Protein AF-0000000087670078 (afdb_homodimer)

Radius of gyration: 19.71 Å; Cα contacts (8 Å, |Δi|>4): 611; chains: 2; bounding box: 63×49×38 Å

Organism: NCBI:txid484088

Secondary structure (DSSP, 8-state):
--HHHHHHHHHHHHHHHHTT-HHHHHHTEEEEEEEEE--SSSTT-EEEEHHHHHHHHHHHHHHHEEEE-SSPPEEEEETTEEEEEEEEEEEETTTTEEEEEEEEEEEEEETTEEEEEEEE--HHHHHHHHPPP-----/--HHHHHHHHHHHHHHHHTT-HHHHHHTEEEEEEEEE--SSSTT-EEEEHHHHHHHHHHHHHHHEEEE-SSPPEEEEETTEEEEEEEEEEEETTTTEEEEEEEEEEEEEETTEEEEEEEE--HHHHHHHHPPP-----

InterPro domains:
  IPR032710 NTF2-like domain superfamily [SSF54427] (1-129)
  IPR037401 SnoaL-like domain [PF12680] (10-115)

pLDDT: mean 95.77, std 10.98, range [26.42, 99.0]

Structure (mmCIF, N/CA/C/O backbone):
data_AF-0000000087670078-model_v1
#
loop_
_entity.id
_entity.type
_entity.pdbx_description
1 polymer 'Ketosteroid isomerase'
#
loop_
_atom_site.group_PDB
_atom_site.id
_atom_site.type_symbol
_atom_site.label_atom_id
_atom_site.label_alt_id
_atom_site.label_comp_id
_atom_site.label_asym_id
_atom_site.label_entity_id
_atom_site.label_seq_id
_atom_site.pdbx_PDB_ins_code
_atom_site.Cartn_x
_atom_site.Cartn_y
_atom_site.Cartn_z
_atom_site.occupancy
_atom_site.B_iso_or_equiv
_atom_site.auth_seq_id
_atom_site.auth_comp_id
_atom_site.auth_asym_id
_atom_site.auth_atom_id
_atom_site.pdbx_PDB_model_num
ATOM 1 N N . MET A 1 1 ? -22.609 -10.805 -8.703 1 68.56 1 MET A N 1
ATOM 2 C CA . MET A 1 1 ? -22.156 -11.789 -7.715 1 68.56 1 MET A CA 1
ATOM 3 C C . MET A 1 1 ? -22.094 -11.164 -6.324 1 68.56 1 MET A C 1
ATOM 5 O O . MET A 1 1 ? -21.969 -9.945 -6.188 1 68.56 1 MET A O 1
ATOM 9 N N . SER A 1 2 ? -22.234 -12.047 -5.34 1 90.81 2 SER A N 1
ATOM 10 C CA . SER A 1 2 ? -22.312 -11.523 -3.982 1 90.81 2 SER A CA 1
ATOM 11 C C . SER A 1 2 ? -20.922 -11.188 -3.438 1 90.81 2 SER A C 1
ATOM 13 O O . SER A 1 2 ? -19.922 -11.766 -3.873 1 90.81 2 SER A O 1
ATOM 15 N N . ILE A 1 3 ? -20.875 -10.188 -2.697 1 95.88 3 ILE A N 1
ATOM 16 C CA . ILE A 1 3 ? -19.641 -9.773 -2.021 1 95.88 3 ILE A CA 1
ATOM 17 C C . ILE A 1 3 ? -19.031 -10.953 -1.276 1 95.88 3 ILE A C 1
ATOM 19 O O . ILE A 1 3 ? -17.812 -11.133 -1.277 1 95.88 3 ILE A O 1
ATOM 23 N N . GLU A 1 4 ? -19.828 -11.766 -0.69 1 96.5 4 GLU A N 1
ATOM 24 C CA . GLU A 1 4 ? -19.359 -12.938 0.05 1 96.5 4 GLU A CA 1
ATOM 25 C C . GLU A 1 4 ? -18.641 -13.922 -0.868 1 96.5 4 GLU A C 1
ATOM 27 O O . GLU A 1 4 ? -17.625 -14.492 -0.489 1 96.5 4 GLU A O 1
ATOM 32 N N . LYS A 1 5 ? -19.219 -14.172 -1.952 1 97.88 5 LYS A N 1
ATOM 33 C CA . LYS A 1 5 ? -18.594 -15.062 -2.92 1 97.88 5 LYS A CA 1
ATOM 34 C C . LYS A 1 5 ? -17.25 -14.5 -3.406 1 97.88 5 LYS A C 1
ATOM 36 O O . LYS A 1 5 ? -16.281 -15.234 -3.574 1 97.88 5 LYS A O 1
ATOM 41 N N . ASN A 1 6 ? -17.219 -13.172 -3.701 1 98.56 6 ASN A N 1
ATOM 42 C CA . ASN A 1 6 ? -15.969 -12.539 -4.109 1 98.56 6 ASN A CA 1
ATOM 43 C C . ASN A 1 6 ? -14.875 -12.727 -3.062 1 98.56 6 ASN A C 1
ATOM 45 O O . ASN A 1 6 ? -13.734 -13.039 -3.402 1 98.56 6 ASN A O 1
ATOM 49 N N . VAL A 1 7 ? -15.211 -12.531 -1.819 1 98.69 7 VAL A N 1
ATOM 50 C CA . VAL A 1 7 ? -14.258 -12.688 -0.728 1 98.69 7 VAL A CA 1
ATOM 51 C C . VAL A 1 7 ? -13.766 -14.133 -0.671 1 98.69 7 VAL A C 1
ATOM 53 O O . VAL A 1 7 ? -12.578 -14.383 -0.454 1 98.69 7 VAL A O 1
ATOM 56 N N . GLN A 1 8 ? -14.656 -15.07 -0.836 1 98.5 8 GLN A N 1
ATOM 57 C CA . GLN A 1 8 ? -14.273 -16.484 -0.812 1 98.5 8 GLN A CA 1
ATOM 58 C C . GLN A 1 8 ? -13.297 -16.812 -1.937 1 98.5 8 GLN A C 1
ATOM 60 O O . GLN A 1 8 ? -12.344 -17.562 -1.74 1 98.5 8 GLN A O 1
ATOM 65 N N . ILE A 1 9 ? -13.531 -16.312 -3.115 1 98.69 9 ILE A N 1
ATOM 66 C CA . ILE A 1 9 ? -12.633 -16.516 -4.242 1 98.69 9 ILE A CA 1
ATOM 67 C C . ILE A 1 9 ? -11.242 -15.992 -3.891 1 98.69 9 ILE A C 1
ATOM 69 O O . ILE A 1 9 ? -10.234 -16.656 -4.152 1 98.69 9 ILE A O 1
ATOM 73 N N . VAL A 1 10 ? 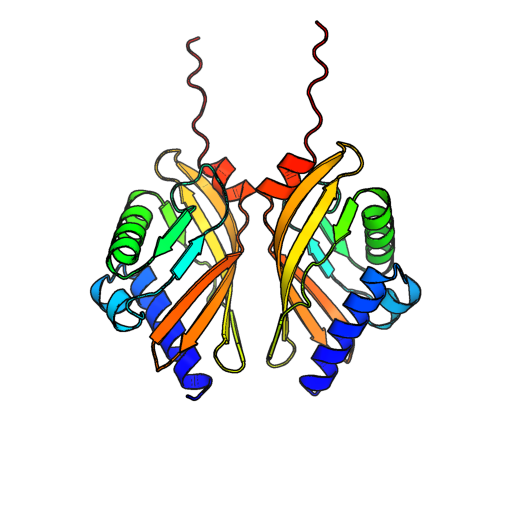-11.18 -14.82 -3.275 1 98.81 10 VAL A N 1
ATOM 74 C CA . VAL A 1 10 ? -9.906 -14.227 -2.871 1 98.81 10 VAL A CA 1
ATOM 75 C C . VAL A 1 10 ? -9.25 -15.094 -1.799 1 98.81 10 VAL A C 1
ATOM 77 O O . VAL A 1 10 ? -8.047 -15.359 -1.858 1 98.81 10 VAL A O 1
ATOM 80 N N . LYS A 1 11 ? -10.008 -15.516 -0.854 1 98.75 11 LYS A N 1
ATOM 81 C CA . LYS A 1 11 ? -9.469 -16.391 0.182 1 98.75 11 LYS A CA 1
ATOM 82 C C . LYS A 1 11 ? -8.914 -17.688 -0.422 1 98.75 11 LYS A C 1
ATOM 84 O O . LYS A 1 11 ? -7.852 -18.156 -0.013 1 98.75 11 LYS A O 1
ATOM 89 N N . ASP A 1 12 ? -9.641 -18.25 -1.348 1 98.62 12 ASP A N 1
ATOM 90 C CA . ASP A 1 12 ? -9.18 -19.469 -2.025 1 98.62 12 ASP A CA 1
ATOM 91 C C . ASP A 1 12 ? -7.863 -19.219 -2.764 1 98.62 12 ASP A C 1
ATOM 93 O O . ASP A 1 12 ? -6.961 -20.047 -2.742 1 98.62 12 ASP A O 1
ATOM 97 N N . PHE A 1 13 ? -7.781 -18.094 -3.408 1 98.81 13 PHE A N 1
ATOM 98 C CA . PHE A 1 13 ? -6.559 -17.719 -4.109 1 98.81 13 PHE A CA 1
ATOM 99 C C . PHE A 1 13 ? -5.383 -17.641 -3.145 1 98.81 13 PHE A C 1
ATOM 101 O O . PHE A 1 13 ? -4.328 -18.219 -3.395 1 98.81 13 PHE A O 1
ATOM 108 N N . LEU A 1 14 ? -5.559 -16.922 -2.072 1 98.44 14 LEU A N 1
ATOM 109 C CA . LEU A 1 14 ? -4.492 -16.75 -1.088 1 98.44 14 LEU A CA 1
ATOM 110 C C . LEU A 1 14 ? -4.102 -18.094 -0.47 1 98.44 14 LEU A C 1
ATOM 112 O O . LEU A 1 14 ? -2.922 -18.344 -0.213 1 98.44 14 LEU A O 1
ATOM 116 N N . ALA A 1 15 ? -5.09 -18.922 -0.177 1 97.69 15 ALA A N 1
ATOM 117 C CA . ALA A 1 15 ? -4.82 -20.25 0.354 1 97.69 15 ALA A CA 1
ATOM 118 C C . ALA A 1 15 ? -3.973 -21.078 -0.619 1 97.69 15 ALA A C 1
ATOM 120 O O . ALA A 1 15 ? -3.025 -21.75 -0.212 1 97.69 15 ALA A O 1
ATOM 121 N N . ALA A 1 16 ? -4.34 -21.031 -1.88 1 97.75 16 ALA A N 1
ATOM 122 C CA . ALA A 1 16 ? -3.578 -21.75 -2.906 1 97.75 16 ALA A CA 1
ATOM 123 C C . ALA A 1 16 ? -2.146 -21.219 -2.986 1 97.75 16 ALA A C 1
ATOM 125 O O . ALA A 1 16 ? -1.204 -22 -3.154 1 97.75 16 ALA A O 1
ATOM 126 N N . LEU A 1 17 ? -1.991 -19.938 -2.92 1 96.5 17 LEU A N 1
ATOM 127 C CA . LEU A 1 17 ? -0.669 -19.328 -2.906 1 96.5 17 LEU A CA 1
ATOM 128 C C . LEU A 1 17 ? 0.168 -19.859 -1.75 1 96.5 17 LEU A C 1
ATOM 130 O O . LEU A 1 17 ? 1.325 -20.234 -1.94 1 96.5 17 LEU A O 1
ATOM 134 N N . GLY A 1 18 ? -0.398 -19.844 -0.56 1 94.88 18 GLY A N 1
ATOM 135 C CA . GLY A 1 18 ? 0.296 -20.328 0.627 1 94.88 18 GLY A CA 1
ATOM 136 C C . GLY A 1 18 ? 0.715 -21.781 0.534 1 94.88 18 GLY A C 1
ATOM 137 O O . GLY A 1 18 ? 1.754 -22.156 1.071 1 94.88 18 GLY A O 1
ATOM 138 N N . ARG A 1 19 ? -0.041 -22.578 -0.134 1 95.38 19 ARG A N 1
ATOM 139 C CA . ARG A 1 19 ? 0.223 -24 -0.26 1 95.38 19 ARG A CA 1
ATOM 140 C C . ARG A 1 19 ? 1.054 -24.297 -1.504 1 95.38 19 ARG A C 1
ATOM 142 O O . ARG A 1 19 ? 1.307 -25.469 -1.826 1 95.38 19 ARG A O 1
ATOM 149 N N . ARG A 1 20 ? 1.346 -23.312 -2.211 1 95.44 20 ARG A N 1
ATOM 150 C CA . ARG A 1 20 ? 2.068 -23.469 -3.469 1 95.44 20 ARG A CA 1
ATOM 151 C C . ARG A 1 20 ? 1.308 -24.375 -4.426 1 95.44 20 ARG A C 1
ATOM 153 O O . ARG A 1 20 ? 1.91 -25.203 -5.121 1 95.44 20 ARG A O 1
ATOM 160 N N . ASP A 1 21 ? 0.03 -24.234 -4.414 1 96.75 21 ASP A N 1
ATOM 161 C CA . ASP A 1 21 ? -0.876 -25.031 -5.227 1 96.75 21 ASP A CA 1
ATOM 162 C C . ASP A 1 21 ? -1.163 -24.359 -6.566 1 96.75 21 ASP A C 1
ATOM 164 O O . ASP A 1 21 ? -2.125 -23.594 -6.688 1 96.75 21 ASP A O 1
ATOM 168 N N . LYS A 1 22 ? -0.413 -24.688 -7.547 1 97.44 22 LYS A N 1
ATOM 169 C CA . LYS A 1 22 ? -0.524 -24.062 -8.859 1 97.44 22 LYS A CA 1
ATOM 170 C C . LYS A 1 22 ? -1.914 -24.266 -9.453 1 97.44 22 LYS A C 1
ATOM 172 O O . LYS A 1 22 ? -2.541 -23.312 -9.93 1 97.44 22 LYS A O 1
ATOM 177 N N . GLN A 1 23 ? -2.383 -25.438 -9.469 1 97.38 23 GLN A N 1
ATOM 178 C CA . GLN A 1 23 ? -3.678 -25.75 -10.062 1 97.38 23 GLN A CA 1
ATOM 179 C C . GLN A 1 23 ? -4.801 -24.969 -9.375 1 97.38 23 GLN A C 1
ATOM 181 O O . GLN A 1 23 ? -5.691 -24.438 -10.039 1 97.38 23 GLN A O 1
ATOM 186 N N . GLY A 1 24 ? -4.828 -25.016 -8.047 1 97.75 24 GLY A N 1
ATOM 187 C CA . GLY A 1 24 ? -5.812 -24.234 -7.301 1 97.75 24 GLY A CA 1
ATOM 188 C C . GLY A 1 24 ? -5.777 -22.766 -7.621 1 97.75 24 GLY A C 1
ATOM 189 O O . GLY A 1 24 ? -6.824 -22.109 -7.711 1 97.75 24 GLY A O 1
ATOM 190 N N . LEU A 1 25 ? -4.578 -22.234 -7.746 1 97.88 25 LEU A N 1
ATOM 191 C CA . LEU A 1 25 ? -4.391 -20.828 -8.07 1 97.88 25 LEU A CA 1
ATOM 192 C C . LEU A 1 25 ? -5.016 -20.5 -9.422 1 97.88 25 LEU A C 1
ATOM 194 O O . LEU A 1 25 ? -5.758 -19.516 -9.539 1 97.88 25 LEU A O 1
ATOM 198 N N . LEU A 1 26 ? -4.684 -21.266 -10.414 1 98.31 26 LEU A N 1
ATOM 199 C CA . LEU A 1 26 ? -5.164 -21.016 -11.766 1 98.31 26 LEU A CA 1
ATOM 200 C C . LEU A 1 26 ? -6.676 -21.188 -11.844 1 98.31 26 LEU A C 1
ATOM 202 O O . LEU A 1 26 ? -7.352 -20.484 -12.594 1 98.31 26 LEU A O 1
ATOM 206 N N . ALA A 1 27 ? -7.242 -22.078 -11.102 1 98.19 27 ALA A N 1
ATOM 207 C CA . ALA A 1 27 ? -8.664 -22.406 -11.133 1 98.19 27 ALA A CA 1
ATOM 208 C C . ALA A 1 27 ? -9.508 -21.203 -10.719 1 98.19 27 ALA A C 1
ATOM 210 O O . ALA A 1 27 ? -10.633 -21.031 -11.211 1 98.19 27 ALA A O 1
ATOM 211 N N . VAL A 1 28 ? -9.008 -20.359 -9.914 1 98.5 28 VAL A N 1
ATOM 212 C CA . VAL A 1 28 ? -9.812 -19.25 -9.398 1 98.5 28 VAL A CA 1
ATOM 213 C C . VAL A 1 28 ? -9.406 -17.953 -10.094 1 98.5 28 VAL A C 1
ATOM 215 O O . VAL A 1 28 ? -9.898 -16.875 -9.75 1 98.5 28 VAL A O 1
ATOM 218 N N . SER A 1 29 ? -8.523 -18.016 -11.039 1 98.88 29 SER A N 1
ATOM 219 C CA . SER A 1 29 ? -8.023 -16.828 -11.727 1 98.88 29 SER A CA 1
ATOM 220 C C . SER A 1 29 ? -8.531 -16.766 -13.164 1 98.88 29 SER A C 1
ATOM 222 O O . SER A 1 29 ? -8.602 -17.797 -13.852 1 98.88 29 SER A O 1
ATOM 224 N N . ALA A 1 30 ? -8.883 -15.594 -13.625 1 98.88 30 ALA A N 1
ATOM 225 C CA . ALA A 1 30 ? -9.227 -15.383 -15.023 1 98.88 30 ALA A CA 1
ATOM 226 C C . ALA A 1 30 ? -8.039 -15.664 -15.93 1 98.88 30 ALA A C 1
ATOM 228 O O . ALA A 1 30 ? -6.883 -15.516 -15.516 1 98.88 30 ALA A O 1
ATOM 229 N N . GLU A 1 31 ? -8.258 -15.977 -17.156 1 98.38 31 GLU A N 1
ATOM 230 C CA . GLU A 1 31 ? -7.195 -16.281 -18.109 1 98.38 31 GLU A CA 1
ATOM 231 C C . GLU A 1 31 ? -6.344 -15.047 -18.406 1 98.38 31 GLU A C 1
ATOM 233 O O . GLU A 1 31 ? -5.148 -15.164 -18.672 1 98.38 31 GLU A O 1
ATOM 238 N N . ASP A 1 32 ? -6.953 -13.938 -18.328 1 98.44 32 ASP A N 1
ATOM 239 C CA . ASP A 1 32 ? -6.238 -12.695 -18.625 1 98.44 32 ASP A CA 1
ATOM 240 C C . ASP A 1 32 ? -5.871 -11.961 -17.328 1 98.44 32 ASP A C 1
ATOM 242 O O . ASP A 1 32 ? -5.758 -10.734 -17.328 1 98.44 32 ASP A O 1
ATOM 246 N N . ILE A 1 33 ? -5.758 -12.625 -16.234 1 98.88 33 ILE A N 1
ATOM 247 C CA . ILE A 1 33 ? -5.422 -12.031 -14.945 1 98.88 33 ILE A CA 1
ATOM 248 C C . ILE A 1 33 ? -4.172 -11.164 -15.078 1 98.88 33 ILE A C 1
ATOM 250 O O . ILE A 1 33 ? -3.246 -11.516 -15.82 1 98.88 33 ILE A O 1
ATOM 254 N N . GLU A 1 34 ? -4.191 -10.055 -14.438 1 98.94 34 GLU A N 1
ATOM 255 C CA . GLU A 1 34 ? -3.031 -9.18 -14.297 1 98.94 34 GLU A CA 1
ATOM 256 C C . GLU A 1 34 ? -2.656 -9 -12.828 1 98.94 34 GLU A C 1
ATOM 258 O O . GLU A 1 34 ? -3.512 -8.68 -12 1 98.94 34 GLU A O 1
ATOM 263 N N . TRP A 1 35 ? -1.452 -9.305 -12.5 1 98.94 35 TRP A N 1
ATOM 264 C CA . TRP A 1 35 ? -0.898 -9.133 -11.156 1 98.94 35 TRP A CA 1
ATOM 265 C C . TRP A 1 35 ? 0.286 -8.172 -11.18 1 98.94 35 TRP A C 1
ATOM 267 O O . TRP A 1 35 ? 1.342 -8.484 -11.734 1 98.94 35 TRP A O 1
ATOM 277 N N . ILE A 1 36 ? 0.11 -6.988 -10.547 1 98.94 36 ILE A N 1
ATOM 278 C CA . ILE A 1 36 ? 1.127 -5.941 -10.516 1 98.94 36 ILE A CA 1
ATOM 279 C C . ILE A 1 36 ? 1.807 -5.926 -9.148 1 98.94 36 ILE A C 1
ATOM 281 O O . ILE A 1 36 ? 1.149 -5.723 -8.125 1 98.94 36 ILE A O 1
ATOM 285 N N . ILE A 1 37 ? 3.09 -6.137 -9.094 1 98.94 37 ILE A N 1
ATOM 286 C CA . ILE A 1 37 ? 3.951 -6.02 -7.926 1 98.94 37 ILE A CA 1
ATOM 287 C C . ILE A 1 37 ? 4.949 -4.883 -8.125 1 98.94 37 ILE A C 1
ATOM 289 O O . ILE A 1 37 ? 5.859 -4.992 -8.953 1 98.94 37 ILE A O 1
ATOM 293 N N . PRO A 1 38 ? 4.773 -3.832 -7.34 1 98.88 38 PRO A N 1
ATOM 294 C CA . PRO A 1 38 ? 5.621 -2.66 -7.566 1 98.88 38 PRO A CA 1
ATOM 295 C C . PRO A 1 38 ? 7.047 -2.855 -7.062 1 98.88 38 PRO A C 1
ATOM 297 O O . PRO A 1 38 ? 7.324 -3.814 -6.336 1 98.88 38 PRO A O 1
ATOM 300 N N . GLY A 1 39 ? 7.875 -1.839 -7.414 1 98.56 39 GLY A N 1
ATOM 301 C CA . GLY A 1 39 ? 9.25 -1.796 -6.938 1 98.56 39 GLY A CA 1
ATOM 302 C C . GLY A 1 39 ? 10.258 -2.223 -7.988 1 98.56 39 GLY A C 1
ATOM 303 O O . GLY A 1 39 ? 9.883 -2.682 -9.07 1 98.56 39 GLY A O 1
ATOM 304 N N . GLU A 1 40 ? 11.5 -1.979 -7.664 1 98.06 40 GLU A N 1
ATOM 305 C CA . GLU A 1 40 ? 12.656 -2.414 -8.438 1 98.06 40 GLU A CA 1
ATOM 306 C C . GLU A 1 40 ? 13.648 -3.174 -7.559 1 98.06 40 GLU A C 1
ATOM 308 O O . GLU A 1 40 ? 13.656 -3.01 -6.336 1 98.06 40 GLU A O 1
ATOM 313 N N . ASP A 1 41 ? 14.406 -4.074 -8.211 1 97.31 41 ASP A N 1
ATOM 314 C CA . ASP A 1 41 ? 15.562 -4.727 -7.602 1 97.31 41 ASP A CA 1
ATOM 315 C C . ASP A 1 41 ? 15.133 -5.688 -6.496 1 97.31 41 ASP A C 1
ATOM 317 O O . ASP A 1 41 ? 15.781 -5.773 -5.453 1 97.31 41 ASP A O 1
ATOM 321 N N . TRP A 1 42 ? 14.008 -6.293 -6.574 1 97.81 42 TRP A N 1
ATOM 322 C CA . TRP A 1 42 ? 13.633 -7.445 -5.766 1 97.81 42 TRP A CA 1
ATOM 323 C C . TRP A 1 42 ? 12.914 -8.492 -6.609 1 97.81 42 TRP A C 1
ATOM 325 O O . TRP A 1 42 ? 12.305 -8.164 -7.633 1 97.81 42 TRP A O 1
ATOM 335 N N . PRO A 1 43 ? 12.961 -9.688 -6.285 1 97.56 43 PRO A N 1
ATOM 336 C CA . PRO A 1 43 ? 12.758 -10.781 -7.238 1 97.56 43 PRO A CA 1
ATOM 337 C C . PRO A 1 43 ? 11.344 -10.82 -7.809 1 97.56 43 PRO A C 1
ATOM 339 O O . PRO A 1 43 ? 11.133 -11.289 -8.93 1 97.56 43 PRO A O 1
ATOM 342 N N . LEU A 1 44 ? 10.352 -10.352 -7.082 1 98.25 44 LEU A N 1
ATOM 343 C CA . LEU A 1 44 ? 8.969 -10.602 -7.484 1 98.25 44 LEU A CA 1
ATOM 344 C C . LEU A 1 44 ? 8.375 -9.375 -8.164 1 98.25 44 LEU A C 1
ATOM 346 O O . LEU A 1 44 ? 7.25 -9.43 -8.672 1 98.25 44 LEU A O 1
ATOM 350 N N . ALA A 1 45 ? 9.141 -8.297 -8.227 1 98.75 45 ALA A N 1
ATOM 351 C CA . ALA A 1 45 ? 8.648 -7.055 -8.82 1 98.75 45 ALA A CA 1
ATOM 352 C C . ALA A 1 45 ? 8.352 -7.242 -10.305 1 98.75 45 ALA A C 1
ATOM 354 O O . ALA A 1 45 ? 9.047 -7.98 -11 1 98.75 45 ALA A O 1
ATOM 355 N N . GLY A 1 46 ? 7.309 -6.582 -10.75 1 98.69 46 GLY A N 1
ATOM 356 C CA . GLY A 1 46 ? 6.934 -6.609 -12.156 1 98.69 46 GLY A CA 1
ATOM 357 C C . GLY A 1 46 ? 5.441 -6.773 -12.375 1 98.69 46 GLY A C 1
ATOM 358 O O . GLY A 1 46 ? 4.672 -6.824 -11.406 1 98.69 46 GLY A O 1
ATOM 359 N N . THR A 1 47 ? 5.035 -6.719 -13.617 1 98.81 47 THR A N 1
ATOM 360 C CA . THR A 1 47 ? 3.664 -6.996 -14.031 1 98.81 47 THR A CA 1
ATOM 361 C C . THR A 1 47 ? 3.562 -8.367 -14.688 1 98.81 47 THR A C 1
ATOM 363 O O . THR A 1 47 ? 4.293 -8.672 -15.633 1 98.81 47 THR A O 1
ATOM 366 N N . HIS A 1 48 ? 2.715 -9.148 -14.141 1 98.81 48 HIS A N 1
ATOM 367 C CA . HIS A 1 48 ? 2.518 -10.523 -14.578 1 98.81 48 HIS A CA 1
ATOM 368 C C . HIS A 1 48 ? 1.121 -10.719 -15.156 1 98.81 48 HIS A C 1
ATOM 370 O O . HIS A 1 48 ? 0.124 -10.391 -14.516 1 98.81 48 HIS A O 1
ATOM 376 N N . ARG A 1 49 ? 1.113 -11.328 -16.359 1 98.81 49 ARG A N 1
ATOM 377 C CA . ARG A 1 49 ? -0.17 -11.43 -17.047 1 98.81 49 ARG A CA 1
ATOM 378 C C . ARG A 1 49 ? -0.433 -12.859 -17.5 1 98.81 49 ARG A C 1
ATOM 380 O O . ARG A 1 49 ? 0.462 -13.523 -18.031 1 98.81 49 ARG A O 1
ATOM 387 N N . GLY A 1 50 ? -1.676 -13.234 -17.297 1 98.75 50 GLY A N 1
ATOM 388 C CA . GLY A 1 50 ? -2.119 -14.531 -17.781 1 98.75 50 GLY A CA 1
ATOM 389 C C . GLY A 1 50 ? -1.669 -15.688 -16.906 1 98.75 50 GLY A C 1
ATOM 390 O O . GLY A 1 50 ? -0.87 -15.5 -15.984 1 98.75 50 GLY A O 1
ATOM 391 N N . HIS A 1 51 ? -2.232 -16.859 -17.203 1 98.75 51 HIS A N 1
ATOM 392 C CA . HIS A 1 51 ? -2.002 -18.047 -16.391 1 98.75 51 HIS A CA 1
ATOM 393 C C . HIS A 1 51 ? -0.535 -18.453 -16.422 1 98.75 51 HIS A C 1
ATOM 395 O O . HIS A 1 51 ? 0.014 -18.891 -15.414 1 98.75 51 HIS A O 1
ATOM 401 N N . ALA A 1 52 ? 0.078 -18.359 -17.547 1 98.44 52 ALA A N 1
ATOM 402 C CA . ALA A 1 52 ? 1.473 -18.781 -17.672 1 98.44 52 ALA A CA 1
ATOM 403 C C . ALA A 1 52 ? 2.373 -17.969 -16.75 1 98.44 52 ALA A C 1
ATOM 405 O O . ALA A 1 52 ? 3.164 -18.531 -15.984 1 98.44 52 ALA A O 1
ATOM 406 N N . GLU A 1 53 ? 2.244 -16.656 -16.797 1 98.62 53 GLU A N 1
ATOM 407 C CA . GLU A 1 53 ? 3.094 -15.812 -15.969 1 98.62 53 GLU A CA 1
ATOM 408 C C . GLU A 1 53 ? 2.715 -15.93 -14.492 1 98.62 53 GLU A C 1
ATOM 410 O O . GLU A 1 53 ? 3.561 -15.758 -13.609 1 98.62 53 GLU A O 1
ATOM 415 N N . LEU A 1 54 ? 1.479 -16.172 -14.25 1 98.5 54 LEU A N 1
ATOM 416 C CA . LEU A 1 54 ? 1.058 -16.422 -12.875 1 98.5 54 LEU A CA 1
ATOM 417 C C . LEU A 1 54 ? 1.759 -17.656 -12.32 1 98.5 54 LEU A C 1
ATOM 419 O O . LEU A 1 54 ? 2.254 -17.641 -11.188 1 98.5 54 LEU A O 1
ATOM 423 N N . ALA A 1 55 ? 1.78 -18.703 -13.086 1 97.94 55 ALA A N 1
ATOM 424 C CA . ALA A 1 55 ? 2.473 -19.922 -12.688 1 97.94 55 ALA A CA 1
ATOM 425 C C . ALA A 1 55 ? 3.963 -19.656 -12.477 1 97.94 55 ALA A C 1
ATOM 427 O O . ALA A 1 55 ? 4.551 -20.156 -11.516 1 97.94 55 ALA A O 1
ATOM 428 N N . ASP A 1 56 ? 4.566 -18.922 -13.383 1 98.06 56 ASP A N 1
ATOM 429 C CA . ASP A 1 56 ? 5.973 -18.562 -13.258 1 98.06 56 ASP A CA 1
ATOM 430 C C . ASP A 1 56 ? 6.23 -17.781 -11.984 1 98.06 56 ASP A C 1
ATOM 432 O O . ASP A 1 56 ? 7.254 -17.969 -11.32 1 98.06 56 ASP A O 1
ATOM 436 N N . LEU A 1 57 ? 5.371 -16.859 -11.703 1 98.44 57 LEU A N 1
ATOM 437 C CA . LEU A 1 57 ? 5.504 -16.047 -10.492 1 98.44 57 LEU A CA 1
ATOM 438 C C . LEU A 1 57 ? 5.453 -16.922 -9.242 1 98.44 57 LEU A C 1
ATOM 440 O O . LEU A 1 57 ? 6.234 -16.719 -8.312 1 98.44 57 LEU A O 1
ATOM 444 N N . LEU A 1 58 ? 4.465 -17.797 -9.195 1 98 58 LEU A N 1
ATOM 445 C CA . LEU A 1 58 ? 4.375 -18.719 -8.062 1 98 58 LEU A CA 1
ATOM 446 C C . LEU A 1 58 ? 5.684 -19.5 -7.887 1 98 58 LEU A C 1
ATOM 448 O O . LEU A 1 58 ? 6.184 -19.625 -6.77 1 98 58 LEU A O 1
ATOM 452 N N . GLN A 1 59 ? 6.23 -19.984 -8.969 1 97.62 59 GLN A N 1
ATOM 453 C CA . GLN A 1 59 ? 7.5 -20.703 -8.922 1 97.62 59 GLN A CA 1
ATOM 454 C C . GLN A 1 59 ? 8.633 -19.797 -8.43 1 97.62 59 GLN A C 1
ATOM 456 O O . GLN A 1 59 ? 9.422 -20.203 -7.578 1 97.62 59 GLN A O 1
ATOM 461 N N . LYS A 1 60 ? 8.711 -18.703 -9.008 1 98.12 60 LYS A N 1
ATOM 462 C CA . LYS A 1 60 ? 9.742 -17.734 -8.625 1 98.12 60 LYS A CA 1
ATOM 463 C C . LYS A 1 60 ? 9.648 -17.391 -7.145 1 98.12 60 LYS A C 1
ATOM 465 O O . LYS A 1 60 ? 10.664 -17.328 -6.453 1 98.12 60 LYS A O 1
ATOM 470 N N . ALA A 1 61 ? 8.453 -17.047 -6.707 1 97.94 61 ALA A N 1
ATOM 471 C CA . ALA A 1 61 ? 8.234 -16.766 -5.293 1 97.94 61 ALA A CA 1
ATOM 472 C C . ALA A 1 61 ? 8.758 -17.891 -4.41 1 97.94 61 ALA A C 1
ATOM 474 O O . ALA A 1 61 ? 9.445 -17.641 -3.414 1 97.94 61 ALA A O 1
ATOM 475 N N . ASN A 1 62 ? 8.414 -19.078 -4.75 1 96.56 62 ASN A N 1
ATOM 476 C CA . ASN A 1 62 ? 8.852 -20.25 -4 1 96.56 62 ASN A CA 1
ATOM 477 C C . ASN A 1 62 ? 10.375 -20.375 -3.982 1 96.56 62 ASN A C 1
ATOM 479 O O . ASN A 1 62 ? 10.961 -20.797 -2.984 1 96.56 62 ASN A O 1
ATOM 483 N N . GLU A 1 63 ? 11.016 -19.953 -5.027 1 97.81 63 GLU A N 1
ATOM 484 C CA . GLU A 1 63 ? 12.453 -20.156 -5.199 1 97.81 63 GLU A CA 1
ATOM 485 C C . GLU A 1 63 ? 13.25 -19 -4.59 1 97.81 63 GLU A C 1
ATOM 487 O O . GLU A 1 63 ? 14.438 -19.141 -4.293 1 97.81 63 GLU A O 1
ATOM 492 N N . THR A 1 64 ? 12.609 -17.938 -4.324 1 98.44 64 THR A N 1
ATOM 493 C CA . THR A 1 64 ? 13.461 -16.766 -4.098 1 98.44 64 THR A CA 1
ATOM 494 C C . THR A 1 64 ? 13.148 -16.141 -2.744 1 98.44 64 THR A C 1
ATOM 496 O O . THR A 1 64 ? 13.961 -15.375 -2.211 1 98.44 64 THR A O 1
ATOM 499 N N . VAL A 1 65 ? 11.969 -16.375 -2.201 1 98.06 65 VAL A N 1
ATOM 500 C CA . VAL A 1 65 ? 11.578 -15.68 -0.979 1 98.06 65 VAL A CA 1
ATOM 501 C C . VAL A 1 65 ? 10.883 -16.656 -0.029 1 98.06 65 VAL A C 1
ATOM 503 O O . VAL A 1 65 ? 10.062 -17.469 -0.453 1 98.06 65 VAL A O 1
ATOM 506 N N . GLU A 1 66 ? 11.203 -16.578 1.23 1 97.56 66 GLU A N 1
ATOM 507 C CA . GLU A 1 66 ? 10.453 -17.219 2.314 1 97.56 66 GLU A CA 1
ATOM 508 C C . GLU A 1 66 ? 9.617 -16.188 3.068 1 97.56 66 GLU A C 1
ATOM 510 O O . GLU A 1 66 ? 10.125 -15.148 3.5 1 97.56 66 GLU A O 1
ATOM 515 N N . THR A 1 67 ? 8.383 -16.516 3.264 1 97.44 67 THR A N 1
ATOM 516 C CA . THR A 1 67 ? 7.496 -15.539 3.887 1 97.44 67 THR A CA 1
ATOM 517 C C . THR A 1 67 ? 6.648 -16.203 4.969 1 97.44 67 THR A C 1
ATOM 519 O O . THR A 1 67 ? 6.246 -17.359 4.832 1 97.44 67 THR A O 1
ATOM 522 N N . SER A 1 68 ? 6.414 -15.492 5.992 1 97.44 68 SER A N 1
ATOM 523 C CA . SER A 1 68 ? 5.48 -15.875 7.047 1 97.44 68 SER A CA 1
ATOM 524 C C . SER A 1 68 ? 4.48 -14.766 7.332 1 97.44 68 SER A C 1
ATOM 526 O O . SER A 1 68 ? 4.77 -13.586 7.098 1 97.44 68 SER A O 1
ATOM 528 N N . PHE A 1 69 ? 3.355 -15.133 7.852 1 97.75 69 PHE A N 1
ATOM 529 C CA . PHE A 1 69 ? 2.268 -14.227 8.211 1 97.75 69 PHE A CA 1
ATOM 530 C C . PHE A 1 69 ? 1.854 -14.422 9.664 1 97.75 69 PHE A C 1
ATOM 532 O O . PHE A 1 69 ? 1.09 -15.336 9.977 1 97.75 69 PHE A O 1
ATOM 539 N N . PRO A 1 70 ? 2.289 -13.539 10.484 1 97.75 70 PRO A N 1
ATOM 540 C CA . PRO A 1 70 ? 2.076 -13.703 11.922 1 97.75 70 PRO A CA 1
ATOM 541 C C . PRO A 1 70 ? 0.599 -13.672 12.312 1 97.75 70 PRO A C 1
ATOM 543 O O . PRO A 1 70 ? 0.216 -14.219 13.352 1 97.75 70 PRO A O 1
ATOM 546 N N . GLU A 1 71 ? -0.247 -12.977 11.586 1 97.94 71 GLU A N 1
ATOM 547 C CA . GLU A 1 71 ? -1.683 -12.852 11.82 1 97.94 71 GLU A CA 1
ATOM 548 C C . GLU A 1 71 ? -2.469 -13 10.523 1 97.94 71 GLU A C 1
ATOM 550 O O . GLU A 1 71 ? -1.973 -12.656 9.445 1 97.94 71 GLU A O 1
ATOM 555 N N . PRO A 1 72 ? -3.729 -13.492 10.664 1 97.88 72 PRO A N 1
ATOM 556 C CA . PRO A 1 72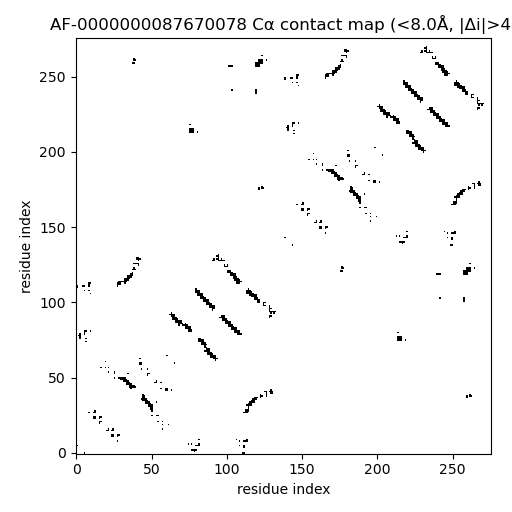 ? -4.582 -13.5 9.469 1 97.88 72 PRO A CA 1
ATOM 557 C C . PRO A 1 72 ? -4.844 -12.094 8.93 1 97.88 72 PRO A C 1
ATOM 559 O O . PRO A 1 72 ? -4.977 -11.148 9.703 1 97.88 72 PRO A O 1
ATOM 562 N N . PRO A 1 73 ? -4.941 -12.016 7.668 1 98.56 73 PRO A N 1
ATOM 563 C CA . PRO A 1 73 ? -5.211 -10.688 7.105 1 98.56 73 PRO A CA 1
ATOM 564 C C . PRO A 1 73 ? -6.652 -10.242 7.312 1 98.56 73 PRO A C 1
ATOM 566 O O . PRO A 1 73 ? -7.523 -11.062 7.621 1 98.56 73 PRO A O 1
ATOM 569 N N . GLU A 1 74 ? -6.844 -8.953 7.141 1 98.75 74 GLU A N 1
ATOM 570 C CA . GLU A 1 74 ? -8.156 -8.32 7.117 1 98.75 74 GLU A CA 1
ATOM 571 C C . GLU A 1 74 ? -8.703 -8.234 5.691 1 98.75 74 GLU A C 1
ATOM 573 O O . GLU A 1 74 ? -7.945 -8 4.746 1 98.75 74 GLU A O 1
ATOM 578 N N . PHE A 1 75 ? -10.047 -8.43 5.547 1 98.81 75 PHE A N 1
ATOM 579 C CA . PHE A 1 75 ? -10.703 -8.297 4.254 1 98.81 75 PHE A CA 1
ATOM 580 C C . PHE A 1 75 ? -11.695 -7.141 4.27 1 98.81 75 PHE A C 1
ATOM 582 O O . PHE A 1 75 ? -12.547 -7.059 5.164 1 98.81 75 PHE A O 1
ATOM 589 N N . VAL A 1 76 ? -11.57 -6.238 3.379 1 98.81 76 VAL A N 1
ATOM 590 C CA . VAL A 1 76 ? -12.531 -5.176 3.113 1 98.81 76 VAL A CA 1
ATOM 591 C C . VAL A 1 76 ? -13.055 -5.297 1.684 1 98.81 76 VAL A C 1
ATOM 593 O O . VAL A 1 76 ? -12.281 -5.234 0.726 1 98.81 76 VAL A O 1
ATOM 596 N N . ALA A 1 77 ? -14.406 -5.434 1.535 1 98.75 77 ALA A N 1
ATOM 597 C CA . ALA A 1 77 ? -14.938 -5.758 0.215 1 98.75 77 ALA A CA 1
ATOM 598 C C . ALA A 1 77 ? -16.109 -4.852 -0.139 1 98.75 77 ALA A C 1
ATOM 600 O O . ALA A 1 77 ? -16.906 -4.492 0.729 1 98.75 77 ALA A O 1
ATOM 601 N N . GLN A 1 78 ? -16.219 -4.469 -1.346 1 98.38 78 GLN A N 1
ATOM 602 C CA . GLN A 1 78 ? -17.297 -3.658 -1.906 1 98.38 78 GLN A CA 1
ATOM 603 C C . GLN A 1 78 ? -17.438 -3.885 -3.408 1 98.38 78 GLN A C 1
ATOM 605 O O . GLN A 1 78 ? -16.484 -3.66 -4.164 1 98.38 78 GLN A O 1
ATOM 610 N N . GLY A 1 79 ? -18.656 -4.289 -3.836 1 97.19 79 GLY A N 1
ATOM 611 C CA . GLY A 1 79 ? -18.828 -4.621 -5.242 1 97.19 79 GLY A CA 1
ATOM 612 C C . GLY A 1 79 ? -17.891 -5.723 -5.711 1 97.19 79 GLY A C 1
ATOM 613 O O . GLY A 1 79 ? -17.859 -6.801 -5.121 1 97.19 79 GLY A O 1
ATOM 614 N N . ASP A 1 80 ? -17.141 -5.414 -6.734 1 98.12 80 ASP A N 1
ATOM 615 C CA . ASP A 1 80 ? -16.234 -6.398 -7.312 1 98.12 80 ASP A CA 1
ATOM 616 C C . ASP A 1 80 ? -14.852 -6.316 -6.672 1 98.12 80 ASP A C 1
ATOM 618 O O . ASP A 1 80 ? -13.938 -7.039 -7.066 1 98.12 80 ASP A O 1
ATOM 622 N N . ARG A 1 81 ? -14.719 -5.441 -5.688 1 98.75 81 ARG A N 1
ATOM 623 C CA . ARG A 1 81 ? -13.422 -5.219 -5.062 1 98.75 81 ARG A CA 1
ATOM 624 C C . ARG A 1 81 ? -13.297 -6.004 -3.76 1 98.75 81 ARG A C 1
ATOM 626 O O . ARG A 1 81 ? -14.242 -6.055 -2.967 1 98.75 81 ARG A O 1
ATOM 633 N N . VAL A 1 82 ? -12.195 -6.629 -3.566 1 98.94 82 VAL A N 1
ATOM 634 C CA . VAL A 1 82 ? -11.766 -7.188 -2.289 1 98.94 82 VAL A CA 1
ATOM 635 C C . VAL A 1 82 ? -10.352 -6.715 -1.962 1 98.94 82 VAL A C 1
ATOM 637 O O . VAL A 1 82 ? -9.398 -7.086 -2.646 1 98.94 82 VAL A O 1
ATOM 640 N N . LEU A 1 83 ? -10.195 -5.895 -0.966 1 98.94 83 LEU A N 1
ATOM 641 C CA . LEU A 1 83 ? -8.898 -5.48 -0.46 1 98.94 83 LEU A CA 1
ATOM 642 C C . LEU A 1 83 ? -8.477 -6.328 0.737 1 98.94 83 LEU A C 1
ATOM 644 O O . LEU A 1 83 ? -9.266 -6.52 1.669 1 98.94 83 LEU A O 1
ATOM 648 N N . VAL A 1 84 ? -7.297 -6.828 0.629 1 98.94 84 VAL A N 1
ATOM 649 C CA . VAL A 1 84 ? -6.715 -7.641 1.692 1 98.94 84 VAL A CA 1
ATOM 650 C C . VAL A 1 84 ? -5.586 -6.871 2.375 1 98.94 84 VAL A C 1
ATOM 652 O O . VAL A 1 84 ? -4.672 -6.379 1.709 1 98.94 84 VAL A O 1
ATOM 655 N N . ILE A 1 85 ? -5.688 -6.695 3.646 1 98.94 85 ILE A N 1
ATOM 656 C CA . ILE A 1 85 ? -4.719 -5.938 4.434 1 98.94 85 ILE A CA 1
ATOM 657 C C . ILE A 1 85 ? -3.967 -6.883 5.371 1 98.94 85 ILE A C 1
ATOM 659 O O . ILE A 1 85 ? -4.582 -7.629 6.133 1 98.94 85 ILE A O 1
ATOM 663 N N . GLY A 1 86 ? -2.604 -6.84 5.281 1 98.75 86 GLY A N 1
ATOM 664 C CA . GLY A 1 86 ? -1.861 -7.773 6.113 1 98.75 86 GLY A CA 1
ATOM 665 C C . GLY A 1 86 ? -0.455 -7.301 6.43 1 98.75 86 GLY A C 1
ATOM 666 O O . GLY A 1 86 ? -0.108 -6.148 6.168 1 98.75 86 GLY A O 1
ATOM 667 N N . PHE A 1 87 ? 0.233 -8.172 7.121 1 98.88 87 PHE A N 1
ATOM 668 C CA . PHE A 1 87 ? 1.622 -8.023 7.535 1 98.88 87 PHE A CA 1
ATOM 669 C C . PHE A 1 87 ? 2.402 -9.305 7.301 1 98.88 87 PHE A C 1
ATOM 671 O O . PHE A 1 87 ? 1.898 -10.398 7.562 1 98.88 87 PHE A O 1
ATOM 678 N N . ALA A 1 88 ? 3.584 -9.141 6.738 1 98.56 88 ALA A N 1
ATOM 679 C CA . ALA A 1 88 ? 4.426 -10.305 6.48 1 98.56 88 ALA A CA 1
ATOM 680 C C . ALA A 1 88 ? 5.848 -10.078 6.988 1 98.56 88 ALA A C 1
ATOM 682 O O . ALA A 1 88 ? 6.32 -8.945 7.043 1 98.56 88 ALA A O 1
ATOM 683 N N . ARG A 1 89 ? 6.441 -11.086 7.426 1 98.62 89 ARG A N 1
ATOM 684 C CA . ARG A 1 89 ? 7.887 -11.195 7.582 1 98.62 89 ARG A CA 1
ATOM 685 C C . ARG A 1 89 ? 8.477 -12.148 6.547 1 98.62 89 ARG A C 1
ATOM 687 O O . ARG A 1 89 ? 7.867 -13.164 6.207 1 98.62 89 ARG A O 1
ATOM 694 N N . GLY A 1 90 ? 9.656 -11.781 6.07 1 98.38 90 GLY A N 1
ATOM 695 C CA . GLY A 1 90 ? 10.227 -12.664 5.066 1 98.38 90 GLY A CA 1
ATOM 696 C C . GLY A 1 90 ? 11.742 -12.594 5.008 1 98.38 90 GLY A C 1
ATOM 697 O O . GLY A 1 90 ? 12.359 -11.773 5.688 1 98.38 90 GLY A O 1
ATOM 698 N N . THR A 1 91 ? 12.297 -13.523 4.289 1 98.56 91 THR A N 1
ATOM 699 C CA . THR A 1 91 ? 13.719 -13.609 3.98 1 98.56 91 THR A CA 1
ATOM 700 C C . THR A 1 91 ? 13.938 -13.766 2.477 1 98.56 91 THR A C 1
ATOM 702 O O . THR A 1 91 ? 13.297 -14.602 1.836 1 98.56 91 THR A O 1
ATOM 705 N N . VAL A 1 92 ? 14.742 -12.891 1.966 1 98.62 92 VAL A N 1
ATOM 706 C CA . VAL A 1 92 ? 15.188 -13.102 0.592 1 98.62 92 VAL A CA 1
ATOM 707 C C . VAL A 1 92 ? 16.312 -14.141 0.562 1 98.62 92 VAL A C 1
ATOM 709 O O . VAL A 1 92 ? 17.359 -13.945 1.159 1 98.62 92 VAL A O 1
ATOM 712 N N . LYS A 1 93 ? 16.078 -15.18 -0.202 1 98.38 93 LYS A N 1
ATOM 713 C CA . LYS A 1 93 ? 16.969 -16.344 -0.12 1 98.38 93 LYS A CA 1
ATOM 714 C C . LYS A 1 93 ? 18.359 -16.016 -0.618 1 98.38 93 LYS A C 1
ATOM 716 O O . LYS A 1 93 ? 19.359 -16.422 -0.007 1 98.38 93 LYS A O 1
ATOM 721 N N . ALA A 1 94 ? 18.5 -15.25 -1.662 1 97.81 94 ALA A N 1
ATOM 722 C CA . ALA A 1 94 ? 19.781 -14.969 -2.287 1 97.81 94 ALA A CA 1
ATOM 723 C C . ALA A 1 94 ? 20.703 -14.195 -1.335 1 97.81 94 ALA A C 1
ATOM 725 O O . ALA A 1 94 ? 21.922 -14.375 -1.359 1 97.81 94 ALA A O 1
ATOM 726 N N . THR A 1 95 ? 20.172 -13.43 -0.46 1 98.12 95 THR A N 1
ATOM 727 C CA . THR A 1 95 ? 20.969 -12.562 0.397 1 98.12 95 THR A CA 1
ATOM 728 C C . THR A 1 95 ? 20.891 -13.016 1.852 1 98.12 95 THR A C 1
ATOM 730 O O . THR A 1 95 ? 21.672 -12.578 2.688 1 98.12 95 THR A O 1
ATOM 733 N N . ASN A 1 96 ? 19.875 -13.812 2.166 1 98.12 96 ASN A N 1
ATOM 734 C CA . ASN A 1 96 ? 19.547 -14.25 3.52 1 98.12 96 ASN A CA 1
ATOM 735 C C . ASN A 1 96 ? 19.172 -13.078 4.414 1 98.12 96 ASN A C 1
ATOM 737 O O . ASN A 1 96 ? 19.281 -13.156 5.637 1 98.12 96 ASN A O 1
ATOM 741 N N . ARG A 1 97 ? 18.812 -12.016 3.875 1 98.5 97 ARG A N 1
ATOM 742 C CA . ARG A 1 97 ? 18.359 -10.844 4.629 1 98.5 97 ARG A CA 1
ATOM 743 C C . ARG A 1 97 ? 16.844 -10.852 4.801 1 98.5 97 ARG A C 1
ATOM 745 O O . ARG A 1 97 ? 16.125 -11.289 3.908 1 98.5 97 ARG A O 1
ATOM 752 N N . THR A 1 98 ? 16.422 -10.305 5.93 1 98.62 98 THR A N 1
ATOM 753 C CA . THR A 1 98 ? 15.016 -10.336 6.293 1 98.62 98 THR A CA 1
ATOM 754 C C . THR A 1 98 ? 14.336 -9 5.988 1 98.62 98 THR A C 1
ATOM 756 O O . THR A 1 98 ? 15.016 -7.992 5.785 1 98.62 98 THR A O 1
ATOM 759 N N . PHE A 1 99 ? 13.047 -9.031 5.867 1 98.56 99 PHE A N 1
ATOM 760 C CA . PHE A 1 99 ? 12.234 -7.832 5.742 1 98.56 99 PHE A CA 1
ATOM 761 C C . PHE A 1 99 ? 10.93 -7.98 6.52 1 98.56 99 PHE A C 1
ATOM 763 O O . PHE A 1 99 ? 10.516 -9.094 6.84 1 98.56 99 PHE A O 1
ATOM 770 N N . GLU A 1 100 ? 10.383 -6.949 6.957 1 98.69 100 GLU A N 1
ATOM 771 C CA . GLU A 1 100 ? 9 -6.797 7.398 1 98.69 100 GLU A CA 1
ATOM 772 C C . GLU A 1 100 ? 8.203 -5.93 6.426 1 98.69 100 GLU A C 1
ATOM 774 O O . GLU A 1 100 ? 8.727 -4.949 5.891 1 98.69 100 GLU A O 1
ATOM 779 N N . ASP A 1 101 ? 6.988 -6.309 6.203 1 98.75 101 ASP A N 1
ATOM 780 C CA . ASP A 1 101 ? 6.211 -5.637 5.164 1 98.75 101 ASP A CA 1
ATOM 781 C C . ASP A 1 101 ? 4.734 -5.566 5.539 1 98.75 101 ASP A C 1
ATOM 783 O O . ASP A 1 101 ? 4.051 -6.59 5.594 1 98.75 101 ASP A O 1
ATOM 787 N N . ASP A 1 102 ? 4.238 -4.375 5.891 1 98.88 102 ASP A N 1
ATOM 788 C CA . ASP 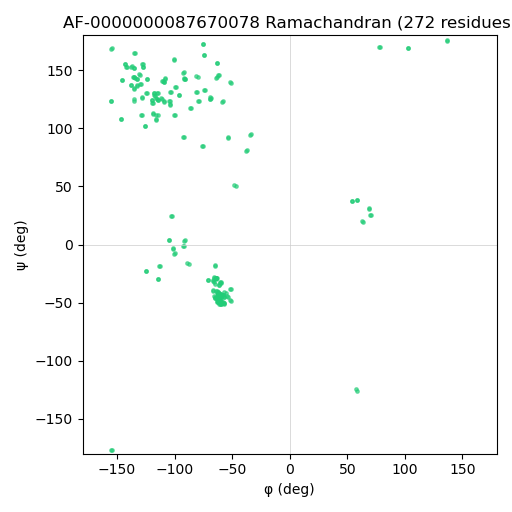A 1 102 ? 2.801 -4.125 5.848 1 98.88 102 ASP A CA 1
ATOM 789 C C . ASP A 1 102 ? 2.316 -3.971 4.406 1 98.88 102 ASP A C 1
ATOM 791 O O . ASP A 1 102 ? 2.906 -3.227 3.623 1 98.88 102 ASP A O 1
ATOM 795 N N . TRP A 1 103 ? 1.214 -4.66 4.078 1 98.88 103 TRP A N 1
ATOM 796 C CA . TRP A 1 103 ? 0.846 -4.68 2.664 1 98.88 103 TRP A CA 1
ATOM 797 C C . TRP A 1 103 ? -0.669 -4.633 2.496 1 98.88 103 TRP A C 1
ATOM 799 O O . TRP A 1 103 ? -1.414 -4.961 3.424 1 98.88 103 TRP A O 1
ATOM 809 N N . VAL A 1 104 ? -1.133 -4.16 1.371 1 98.94 104 VAL A N 1
ATOM 810 C CA . VAL A 1 104 ? -2.492 -4.301 0.859 1 98.94 104 VAL A CA 1
ATOM 811 C C . VAL A 1 104 ? -2.457 -4.93 -0.533 1 98.94 104 VAL A C 1
ATOM 813 O O . VAL A 1 104 ? -1.658 -4.527 -1.382 1 98.94 104 VAL A O 1
ATOM 816 N N . PHE A 1 105 ? -3.24 -5.957 -0.796 1 98.94 105 PHE A N 1
ATOM 817 C CA . PHE A 1 105 ? -3.582 -6.434 -2.131 1 98.94 105 PHE A CA 1
ATOM 818 C C . PHE A 1 105 ? -4.961 -5.938 -2.547 1 98.94 105 PHE A C 1
ATOM 820 O O . PHE A 1 105 ? -5.965 -6.266 -1.905 1 98.94 105 PHE A O 1
ATOM 827 N N . ALA A 1 106 ? -5 -5.062 -3.502 1 99 106 ALA A N 1
ATOM 828 C CA . ALA A 1 106 ? -6.277 -4.688 -4.102 1 99 106 ALA A CA 1
ATOM 829 C C . ALA A 1 106 ? -6.656 -5.645 -5.227 1 99 106 ALA A C 1
ATOM 831 O O . ALA A 1 106 ? -5.969 -5.711 -6.25 1 99 106 ALA A O 1
ATOM 832 N N . MET A 1 107 ? -7.762 -6.316 -5.023 1 98.94 107 MET A N 1
ATOM 833 C CA . MET A 1 107 ? -8.125 -7.395 -5.938 1 98.94 107 MET A CA 1
ATOM 834 C C . MET A 1 107 ? -9.516 -7.164 -6.523 1 98.94 107 MET A C 1
ATOM 836 O O . MET A 1 107 ? -10.391 -6.621 -5.855 1 98.94 107 MET A O 1
ATOM 840 N N . THR A 1 108 ? -9.664 -7.512 -7.77 1 98.88 108 THR A N 1
ATOM 841 C CA . THR A 1 108 ? -10.938 -7.398 -8.477 1 98.88 108 THR A CA 1
ATOM 842 C C . THR A 1 108 ? -11.422 -8.773 -8.922 1 98.88 108 THR A C 1
ATOM 844 O O . THR A 1 108 ? -10.664 -9.539 -9.516 1 98.88 108 THR A O 1
ATOM 847 N N . VAL A 1 109 ? -12.672 -9.094 -8.641 1 98.81 109 VAL A N 1
ATOM 848 C CA . VAL A 1 109 ? -13.312 -10.336 -9.047 1 98.81 109 VAL A CA 1
ATOM 849 C C . VAL A 1 109 ? -14.438 -10.031 -10.039 1 98.81 109 VAL A C 1
ATOM 851 O O . VAL A 1 109 ? -15.312 -9.203 -9.758 1 98.81 109 VAL A O 1
ATOM 854 N N . ARG A 1 110 ? -14.367 -10.633 -11.18 1 98 110 ARG A N 1
ATOM 855 C CA . ARG A 1 110 ? -15.43 -10.57 -12.18 1 98 110 ARG A CA 1
ATOM 856 C C . ARG A 1 110 ? -15.75 -11.953 -12.727 1 98 110 ARG A C 1
ATOM 858 O O . ARG A 1 110 ? -14.844 -12.758 -12.969 1 98 110 ARG A O 1
ATOM 865 N N . ASN A 1 111 ? -17.078 -12.211 -12.859 1 96.88 111 ASN A N 1
ATOM 866 C CA . ASN A 1 111 ? -17.531 -13.484 -13.406 1 96.88 111 ASN A CA 1
ATOM 867 C C . ASN A 1 111 ? -16.938 -14.664 -12.648 1 96.88 111 ASN A C 1
ATOM 869 O O . ASN A 1 111 ? -16.391 -15.594 -13.258 1 96.88 111 ASN A O 1
ATOM 873 N N . ASP A 1 112 ? -16.828 -14.492 -11.398 1 97.5 112 ASP A N 1
ATOM 874 C CA . ASP A 1 112 ? -16.438 -15.547 -10.461 1 97.5 112 ASP A CA 1
ATOM 875 C C . ASP A 1 112 ? -14.961 -15.906 -10.641 1 97.5 112 ASP A C 1
ATOM 877 O O . ASP A 1 112 ? -14.555 -17.047 -10.367 1 97.5 112 ASP A O 1
ATOM 881 N N . LYS A 1 113 ? -14.188 -15.016 -11.117 1 98.69 113 LYS A N 1
ATOM 882 C CA . LYS A 1 113 ? -12.742 -15.195 -11.258 1 98.69 113 LYS A CA 1
ATOM 883 C C . LYS A 1 113 ? -11.984 -13.953 -10.805 1 98.69 113 LYS A C 1
ATOM 885 O O . LYS A 1 113 ? -12.453 -12.828 -10.992 1 98.69 113 LYS A O 1
ATOM 890 N N . LEU A 1 114 ? -10.867 -14.211 -10.211 1 98.88 114 LEU A N 1
ATOM 891 C CA . LEU A 1 114 ? -9.945 -13.117 -9.922 1 98.88 114 LEU A CA 1
ATOM 892 C C . LEU A 1 114 ? -9.336 -12.57 -11.203 1 98.88 114 LEU A C 1
ATOM 894 O O . LEU A 1 114 ? -8.75 -13.312 -11.984 1 98.88 114 LEU A O 1
ATOM 898 N N . THR A 1 115 ? -9.461 -11.227 -11.438 1 98.88 115 THR A N 1
ATOM 899 C CA . THR A 1 115 ? -9.055 -10.68 -12.727 1 98.88 115 THR A CA 1
ATOM 900 C C . THR A 1 115 ? -7.859 -9.742 -12.562 1 98.88 115 THR A C 1
ATOM 902 O O . THR A 1 115 ? -7.074 -9.562 -13.5 1 98.88 115 THR A O 1
ATOM 905 N N . ASN A 1 116 ? -7.77 -9.117 -11.43 1 98.88 116 ASN A N 1
ATOM 906 C CA . ASN A 1 116 ? -6.711 -8.141 -11.211 1 98.88 116 ASN A CA 1
ATOM 907 C C . ASN A 1 116 ? -6.23 -8.148 -9.758 1 98.88 116 ASN A C 1
ATOM 909 O O . ASN A 1 116 ? -7.035 -8.281 -8.836 1 98.88 116 ASN A O 1
ATOM 913 N N . ILE A 1 117 ? -4.941 -7.992 -9.602 1 98.94 117 ILE A N 1
ATOM 914 C CA . ILE A 1 117 ? -4.297 -7.781 -8.312 1 98.94 117 ILE A CA 1
ATOM 915 C C . ILE A 1 117 ? -3.264 -6.66 -8.438 1 98.94 117 ILE A C 1
ATOM 917 O O . ILE A 1 117 ? -2.416 -6.684 -9.328 1 98.94 117 ILE A O 1
ATOM 921 N N . ARG A 1 118 ? -3.365 -5.715 -7.672 1 98.94 118 ARG A N 1
ATOM 922 C CA . ARG A 1 118 ? -2.258 -4.793 -7.445 1 98.94 118 ARG A CA 1
ATOM 923 C C . ARG A 1 118 ? -1.815 -4.816 -5.984 1 98.94 118 ARG A C 1
ATOM 925 O O . ARG A 1 118 ? -2.641 -4.695 -5.078 1 98.94 118 ARG A O 1
ATOM 932 N N . GLU A 1 119 ? -0.521 -5.004 -5.828 1 98.94 119 GLU A N 1
ATOM 933 C CA . GLU A 1 119 ? 0.043 -4.98 -4.48 1 98.94 119 GLU A CA 1
ATOM 934 C C . GLU A 1 119 ? 0.499 -3.576 -4.098 1 98.94 119 GLU A C 1
ATOM 936 O O . GLU A 1 119 ? 0.998 -2.828 -4.941 1 98.94 119 GLU A O 1
ATOM 941 N N . TYR A 1 120 ? 0.326 -3.205 -2.941 1 98.94 120 TYR A N 1
ATOM 942 C CA . TYR A 1 120 ? 0.924 -2.064 -2.258 1 98.94 120 TYR A CA 1
ATOM 943 C C . TYR A 1 120 ? 1.802 -2.523 -1.099 1 98.94 120 TYR A C 1
ATOM 945 O O . TYR A 1 120 ? 1.296 -2.984 -0.073 1 98.94 120 TYR A O 1
ATOM 953 N N . VAL A 1 121 ? 3.078 -2.395 -1.29 1 98.88 121 VAL A N 1
ATOM 954 C CA . VAL A 1 121 ? 4.066 -3 -0.402 1 98.88 121 VAL A CA 1
ATOM 955 C C . VAL A 1 121 ? 5.164 -1.99 -0.085 1 98.88 121 VAL A C 1
ATOM 957 O O . VAL A 1 121 ? 5.262 -0.944 -0.731 1 98.88 121 VAL A O 1
ATOM 960 N N . ASP A 1 122 ? 5.973 -2.285 0.953 1 98.88 122 ASP A N 1
ATOM 961 C CA . ASP A 1 122 ? 7.156 -1.488 1.258 1 98.88 122 ASP A CA 1
ATOM 962 C C . ASP A 1 122 ? 8.289 -1.795 0.283 1 98.88 122 ASP A C 1
ATOM 964 O O . ASP A 1 122 ? 9.195 -2.572 0.598 1 98.88 122 ASP A O 1
ATOM 968 N N . THR A 1 123 ? 8.266 -1.125 -0.875 1 98.88 123 THR A N 1
ATOM 969 C CA . THR A 1 123 ? 9.195 -1.406 -1.966 1 98.88 123 THR A CA 1
ATOM 970 C C . THR A 1 123 ? 10.633 -1.16 -1.528 1 98.88 123 THR A C 1
ATOM 972 O O . THR A 1 123 ? 11.555 -1.851 -1.977 1 98.88 123 THR A O 1
ATOM 975 N N . GLN A 1 124 ? 10.852 -0.196 -0.704 1 98.75 124 GLN A N 1
ATOM 976 C CA . GLN A 1 124 ? 12.18 0.094 -0.175 1 98.75 124 GLN A CA 1
ATOM 977 C C . GLN A 1 124 ? 12.703 -1.073 0.654 1 98.75 124 GLN A C 1
ATOM 979 O O . GLN A 1 124 ? 13.844 -1.512 0.463 1 98.75 124 GLN A O 1
ATOM 984 N N . ALA A 1 125 ? 11.906 -1.567 1.557 1 98.69 125 ALA A N 1
ATOM 985 C CA . ALA A 1 125 ? 12.312 -2.666 2.43 1 98.69 125 ALA A CA 1
ATOM 986 C C . ALA A 1 125 ? 12.609 -3.928 1.622 1 98.69 125 ALA A C 1
ATOM 988 O O . ALA A 1 125 ? 13.586 -4.633 1.894 1 98.69 125 ALA A O 1
ATOM 989 N N . LEU A 1 126 ? 11.766 -4.188 0.688 1 98.75 126 LEU A N 1
ATOM 990 C CA . LEU A 1 126 ? 11.93 -5.379 -0.137 1 98.75 126 LEU A CA 1
ATOM 991 C C . LEU A 1 126 ? 13.211 -5.293 -0.964 1 98.75 126 LEU A C 1
ATOM 993 O O . LEU A 1 126 ? 13.961 -6.266 -1.059 1 98.75 126 LEU A O 1
ATOM 997 N N . ALA A 1 127 ? 13.438 -4.156 -1.574 1 98.56 127 ALA A N 1
ATOM 998 C CA . ALA A 1 127 ? 14.656 -3.955 -2.355 1 98.56 127 ALA A CA 1
ATOM 999 C C . ALA A 1 127 ? 15.898 -4.078 -1.479 1 98.56 127 ALA A C 1
ATOM 1001 O O . ALA A 1 127 ? 16.875 -4.703 -1.873 1 98.56 127 ALA A O 1
ATOM 1002 N N . ARG A 1 128 ? 15.859 -3.469 -0.316 1 98.06 128 ARG A N 1
ATOM 1003 C CA . ARG A 1 128 ? 17 -3.51 0.604 1 98.06 128 ARG A CA 1
ATOM 1004 C C . ARG A 1 128 ? 17.328 -4.945 0.993 1 98.06 128 ARG A C 1
ATOM 1006 O O . ARG A 1 128 ? 18.5 -5.316 1.051 1 98.06 128 ARG A O 1
ATOM 1013 N N . ALA A 1 129 ? 16.344 -5.719 1.266 1 98.5 129 ALA A N 1
ATOM 1014 C CA . ALA A 1 129 ? 16.547 -7.113 1.636 1 98.5 129 ALA A CA 1
ATOM 1015 C C . ALA A 1 129 ? 17.141 -7.906 0.476 1 98.5 129 ALA A C 1
ATOM 1017 O O . ALA A 1 129 ? 17.688 -8.992 0.676 1 98.5 129 ALA A O 1
ATOM 1018 N N . SER A 1 130 ? 17.031 -7.367 -0.711 1 98.38 130 SER A N 1
ATOM 1019 C CA . SER A 1 130 ? 17.453 -8.086 -1.912 1 98.38 130 SER A CA 1
ATOM 1020 C C . SER A 1 130 ? 18.828 -7.629 -2.379 1 98.38 130 SER A C 1
ATOM 1022 O O . SER A 1 130 ? 19.375 -8.18 -3.338 1 98.38 130 SER A O 1
ATOM 1024 N N . GLU A 1 131 ? 19.312 -6.594 -1.737 1 96 131 GLU A N 1
ATOM 1025 C CA . GLU A 1 131 ? 20.594 -6.039 -2.141 1 96 131 GLU A CA 1
ATOM 1026 C C . GLU A 1 131 ? 21.734 -6.996 -1.815 1 96 131 GLU A C 1
ATOM 1028 O O . GLU A 1 131 ? 21.859 -7.473 -0.685 1 96 131 GLU A O 1
ATOM 1033 N N . MET A 1 132 ? 22.484 -7.25 -2.869 1 89.69 132 MET A N 1
ATOM 1034 C CA . MET A 1 132 ? 23.656 -8.102 -2.684 1 89.69 132 MET A CA 1
ATOM 1035 C C . MET A 1 132 ? 24.828 -7.301 -2.131 1 89.69 132 MET A C 1
ATOM 1037 O O . MET A 1 132 ? 25 -6.133 -2.475 1 89.69 132 MET A O 1
ATOM 1041 N N . GLU A 1 133 ? 25.469 -7.785 -1.11 1 76.38 133 GLU A N 1
ATOM 1042 C CA . GLU A 1 133 ? 26.672 -7.129 -0.607 1 76.38 133 GLU A CA 1
ATOM 1043 C C . GLU A 1 133 ? 27.75 -7.031 -1.69 1 76.38 133 GLU A C 1
ATOM 1045 O O . GLU A 1 133 ? 27.906 -7.949 -2.5 1 76.38 133 GLU A O 1
ATOM 1050 N N . ALA A 1 134 ? 28.125 -5.754 -1.896 1 60.69 134 ALA A N 1
ATOM 1051 C CA . ALA A 1 134 ? 29.297 -5.629 -2.752 1 60.69 134 ALA A CA 1
ATOM 1052 C C . ALA A 1 134 ? 30.453 -6.484 -2.225 1 60.69 134 ALA A C 1
ATOM 1054 O O . ALA A 1 134 ? 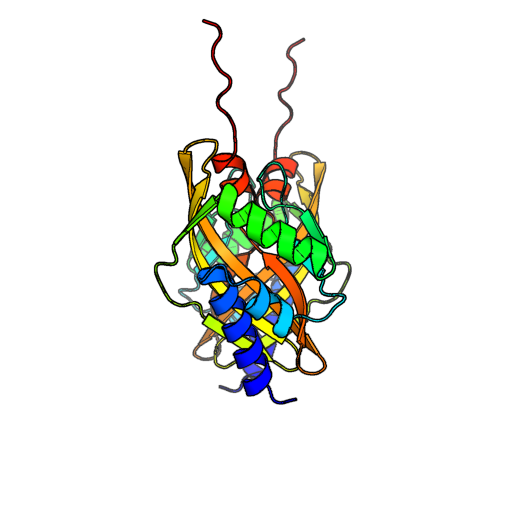30.781 -6.426 -1.039 1 60.69 134 ALA A O 1
ATOM 1055 N N . SER A 1 135 ? 30.734 -7.719 -2.568 1 52.56 135 SER A N 1
ATOM 1056 C CA . SER A 1 135 ? 31.969 -8.406 -2.244 1 52.56 135 SER A CA 1
ATOM 1057 C C . SER A 1 135 ? 33.156 -7.445 -2.25 1 52.56 135 SER A C 1
ATOM 1059 O O . SER A 1 135 ? 33.344 -6.699 -3.213 1 52.56 135 SER A O 1
ATOM 1061 N N . GLY A 1 136 ? 33.625 -6.828 -1.196 1 42.16 136 GLY A N 1
ATOM 1062 C CA . GLY A 1 136 ? 34.969 -6.285 -1.019 1 42.16 136 GLY A CA 1
ATOM 1063 C C . GLY A 1 136 ? 36.062 -7.148 -1.635 1 42.16 136 GLY A C 1
ATOM 1064 O O . GLY A 1 136 ? 36.219 -8.305 -1.241 1 42.16 136 GLY A O 1
ATOM 1065 N N . LEU A 1 137 ? 36.375 -7.176 -2.834 1 34.19 137 LEU A N 1
ATOM 1066 C CA . LEU A 1 137 ? 37.75 -7.492 -3.17 1 34.19 137 LEU A CA 1
ATOM 1067 C C . LEU A 1 137 ? 38.719 -6.695 -2.303 1 34.19 137 LEU A C 1
ATOM 1069 O O . LEU A 1 137 ? 38.844 -5.48 -2.471 1 34.19 137 LEU A O 1
ATOM 1073 N N . ALA A 1 138 ? 38.656 -6.617 -0.997 1 26.66 138 ALA A N 1
ATOM 1074 C CA . ALA A 1 138 ? 39.906 -6.516 -0.249 1 26.66 138 ALA A CA 1
ATOM 1075 C C . ALA A 1 138 ? 40.594 -7.879 -0.132 1 26.66 138 ALA A C 1
ATOM 1077 O O . ALA A 1 138 ? 39.938 -8.891 0.084 1 26.66 138 ALA A O 1
ATOM 1078 N N . MET B 1 1 ? -22.438 3.613 13.25 1 68.44 1 MET B N 1
ATOM 1079 C CA . MET B 1 1 ? -22.453 4.656 12.227 1 68.44 1 MET B CA 1
ATOM 1080 C C . MET B 1 1 ? -22.516 4.047 10.836 1 68.44 1 MET B C 1
ATOM 1082 O O . MET B 1 1 ? -22.109 2.906 10.633 1 68.44 1 MET B O 1
ATOM 1086 N N . SER B 1 2 ? -23.094 4.852 9.922 1 90.81 2 SER B N 1
ATOM 1087 C CA . SER B 1 2 ? -23.297 4.289 8.594 1 90.81 2 SER B CA 1
ATOM 1088 C C . SER B 1 2 ? -22.031 4.363 7.754 1 90.81 2 SER B C 1
ATOM 1090 O O . SER B 1 2 ? -21.172 5.223 7.98 1 90.81 2 SER B O 1
ATOM 1092 N N . ILE B 1 3 ? -21.859 3.389 6.977 1 95.94 3 ILE B N 1
ATOM 1093 C CA . ILE B 1 3 ? -20.734 3.324 6.039 1 95.94 3 ILE B CA 1
ATOM 1094 C C . ILE B 1 3 ? -20.672 4.609 5.219 1 95.94 3 ILE B C 1
ATOM 1096 O O . ILE B 1 3 ? -19.594 5.141 4.961 1 95.94 3 ILE B O 1
ATOM 1100 N N . GLU B 1 4 ? -21.781 5.133 4.844 1 96.56 4 GLU B N 1
ATOM 1101 C CA . GLU B 1 4 ? -21.844 6.363 4.062 1 96.56 4 GLU B CA 1
ATOM 1102 C C . GLU B 1 4 ? -21.266 7.547 4.836 1 96.56 4 GLU B C 1
ATOM 1104 O O . GLU B 1 4 ? -20.578 8.383 4.266 1 96.56 4 GLU B O 1
ATOM 1109 N N . LYS B 1 5 ? -21.656 7.656 6.031 1 97.88 5 LYS B N 1
ATOM 1110 C CA . LYS B 1 5 ? -21.125 8.727 6.867 1 97.88 5 LYS B CA 1
ATOM 1111 C C . LYS B 1 5 ? -19.609 8.594 7.039 1 97.88 5 LYS B C 1
ATOM 1113 O O . LYS B 1 5 ? -18.891 9.594 7.016 1 97.88 5 LYS B O 1
ATOM 1118 N N . ASN B 1 6 ? -19.125 7.352 7.27 1 98.56 6 ASN B N 1
ATOM 1119 C CA . ASN B 1 6 ? -17.688 7.125 7.375 1 98.56 6 ASN B CA 1
ATOM 1120 C C . ASN B 1 6 ? -16.938 7.594 6.125 1 98.56 6 ASN B C 1
ATOM 1122 O O . ASN B 1 6 ? -15.898 8.242 6.219 1 98.56 6 ASN B O 1
ATOM 1126 N N . VAL B 1 7 ? -17.469 7.266 4.977 1 98.69 7 VAL B N 1
ATOM 1127 C CA . VAL B 1 7 ? -16.859 7.66 3.711 1 98.69 7 VAL B CA 1
ATOM 1128 C C . VAL B 1 7 ? -16.844 9.18 3.598 1 98.69 7 VAL B C 1
ATOM 1130 O O . VAL B 1 7 ? -15.859 9.766 3.137 1 98.69 7 VAL B O 1
ATOM 1133 N N . GLN B 1 8 ? -17.906 9.836 3.992 1 98.5 8 GLN B N 1
ATOM 1134 C CA . GLN B 1 8 ? -17.969 11.289 3.934 1 98.5 8 GLN B CA 1
ATOM 1135 C C . GLN B 1 8 ? -16.906 11.922 4.828 1 98.5 8 GLN B C 1
ATOM 1137 O O . GLN B 1 8 ? -16.297 12.922 4.453 1 98.5 8 GLN B O 1
ATOM 1142 N N . ILE B 1 9 ? -16.734 11.414 6.012 1 98.69 9 ILE B N 1
ATOM 1143 C CA . ILE B 1 9 ? -15.711 11.914 6.922 1 98.69 9 ILE B CA 1
ATOM 1144 C C . ILE B 1 9 ? -14.336 11.805 6.258 1 98.69 9 ILE B C 1
ATOM 1146 O O . ILE B 1 9 ? -13.539 12.742 6.32 1 98.69 9 ILE B O 1
ATOM 1150 N N . VAL B 1 10 ? -14.07 10.688 5.602 1 98.81 10 VAL B N 1
ATOM 1151 C CA . VAL B 1 10 ? -12.797 10.484 4.91 1 98.81 10 VAL B CA 1
ATOM 1152 C C . VAL B 1 10 ? -12.672 11.469 3.75 1 98.81 10 VAL B C 1
ATOM 1154 O O . VAL B 1 10 ? -11.625 12.078 3.559 1 98.81 10 VAL B O 1
ATOM 1157 N N . LYS B 1 11 ? -13.711 11.617 3.006 1 98.75 11 LYS B N 1
ATOM 1158 C CA . LYS B 1 11 ? -13.695 12.586 1.911 1 98.75 11 LYS B CA 1
ATOM 1159 C C . LYS B 1 11 ? -13.43 13.992 2.426 1 98.75 11 LYS B C 1
ATOM 1161 O O . LYS B 1 11 ? -12.664 14.75 1.813 1 98.75 11 LYS B O 1
ATOM 1166 N N . ASP B 1 12 ? -14.062 14.359 3.51 1 98.62 12 ASP B N 1
ATOM 1167 C CA . ASP B 1 12 ? -13.844 15.672 4.113 1 98.62 12 ASP B CA 1
ATOM 1168 C C . ASP B 1 12 ? -12.383 15.844 4.539 1 98.62 12 ASP B C 1
ATOM 1170 O O . ASP B 1 12 ? -11.797 16.906 4.355 1 98.62 12 ASP B O 1
ATOM 1174 N N . PHE B 1 13 ? -11.844 14.82 5.113 1 98.81 13 PHE B N 1
ATOM 1175 C CA . PHE B 1 13 ? -10.445 14.844 5.523 1 98.81 13 PHE B CA 1
ATOM 1176 C C . PHE B 1 13 ? -9.531 15.086 4.32 1 98.81 13 PHE B C 1
ATOM 1178 O O . PHE B 1 13 ? -8.672 15.961 4.355 1 98.81 13 PHE B O 1
ATOM 1185 N N . LEU B 1 14 ? -9.719 14.32 3.279 1 98.44 14 LEU B N 1
ATOM 1186 C CA . LEU B 1 14 ? -8.898 14.438 2.082 1 98.44 14 LEU B CA 1
ATOM 1187 C C . LEU B 1 14 ? -9.055 15.812 1.441 1 98.44 14 LEU B C 1
ATOM 1189 O O . LEU B 1 14 ? -8.086 16.391 0.943 1 98.44 14 LEU B O 1
ATOM 1193 N N . ALA B 1 15 ? -10.281 16.312 1.409 1 97.62 15 ALA B N 1
ATOM 1194 C CA . ALA B 1 15 ? -10.539 17.641 0.881 1 97.62 15 ALA B CA 1
ATOM 1195 C C . ALA B 1 15 ? -9.781 18.703 1.678 1 97.62 15 ALA B C 1
ATOM 1197 O O . ALA B 1 15 ? -9.188 19.609 1.101 1 97.62 15 ALA B O 1
ATOM 1198 N N . ALA B 1 16 ? -9.836 18.594 2.979 1 97.69 16 ALA B N 1
ATOM 1199 C CA . ALA B 1 16 ? -9.109 19.516 3.84 1 97.69 16 ALA B CA 1
ATOM 1200 C C . ALA B 1 16 ? -7.605 19.453 3.588 1 97.69 16 ALA B C 1
ATOM 1202 O O . ALA B 1 16 ? -6.926 20.469 3.574 1 97.69 16 ALA B O 1
ATOM 1203 N N . LEU B 1 17 ? -7.098 18.266 3.439 1 96.38 17 LEU B N 1
ATOM 1204 C CA . LEU B 1 17 ? -5.691 18.062 3.113 1 96.38 17 LEU B CA 1
ATOM 1205 C C . LEU B 1 17 ? -5.328 18.797 1.822 1 96.38 17 LEU B C 1
ATOM 1207 O O . LEU B 1 17 ? -4.324 19.516 1.769 1 96.38 17 LEU B O 1
ATOM 1211 N N . GLY B 1 18 ? -6.113 18.578 0.786 1 94.75 18 GLY B N 1
ATOM 1212 C CA . GLY B 1 18 ? -5.871 19.203 -0.507 1 94.75 18 GLY B CA 1
ATOM 1213 C C . GLY B 1 18 ? -5.891 20.719 -0.455 1 94.75 18 GLY B C 1
ATOM 1214 O O . GLY B 1 18 ? -5.156 21.375 -1.19 1 94.75 18 GLY B O 1
ATOM 1215 N N . ARG B 1 19 ? -6.688 21.281 0.405 1 95.19 19 ARG B N 1
ATOM 1216 C CA . ARG B 1 19 ? -6.836 22.734 0.524 1 95.19 19 ARG B CA 1
ATOM 1217 C C . ARG B 1 19 ? -5.879 23.297 1.567 1 95.19 19 ARG B C 1
ATOM 1219 O O . ARG B 1 19 ? -5.914 24.5 1.87 1 95.19 19 ARG B O 1
ATOM 1226 N N . ARG B 1 20 ? -5.164 22.453 2.148 1 95.25 20 ARG B N 1
ATOM 1227 C CA . ARG B 1 20 ? -4.266 22.859 3.223 1 95.25 20 ARG B CA 1
ATOM 1228 C C . ARG B 1 20 ? -5.031 23.531 4.359 1 95.25 20 ARG B C 1
ATOM 1230 O O . ARG B 1 20 ? -4.562 24.516 4.934 1 95.25 20 ARG B O 1
ATOM 1237 N N . ASP B 1 21 ? -6.164 23.016 4.625 1 96.69 21 ASP B N 1
ATOM 1238 C CA . ASP B 1 21 ? -7.066 23.531 5.648 1 96.69 21 ASP B CA 1
ATOM 1239 C C . ASP B 1 21 ? -6.844 22.844 6.988 1 96.69 21 ASP B C 1
ATOM 1241 O O . ASP B 1 21 ? -7.488 21.844 7.289 1 96.69 21 ASP B O 1
ATOM 1245 N N . LYS B 1 22 ? -6.039 23.406 7.785 1 97.38 22 LYS B N 1
ATOM 1246 C CA . LYS B 1 22 ? -5.668 22.812 9.062 1 97.38 22 LYS B CA 1
ATOM 1247 C C . LYS B 1 22 ? -6.895 22.609 9.953 1 97.38 22 LYS B C 1
ATOM 1249 O O . LYS B 1 22 ? -7.094 21.531 10.516 1 97.38 22 LYS B O 1
ATOM 1254 N N . GLN B 1 23 ? -7.672 23.609 10.125 1 97.38 23 GLN B N 1
ATOM 1255 C CA . GLN B 1 23 ? -8.836 23.531 11 1 97.38 23 GLN B CA 1
ATOM 1256 C C . GLN B 1 23 ? -9.805 22.453 10.539 1 97.38 23 GLN B C 1
ATOM 1258 O O . GLN B 1 23 ? -10.336 21.688 11.359 1 97.38 23 GLN B O 1
ATOM 1263 N N . GLY B 1 24 ? -10.117 22.438 9.242 1 97.69 24 GLY B N 1
ATOM 1264 C CA . GLY B 1 24 ? -10.977 21.391 8.703 1 97.69 24 GLY B CA 1
ATOM 1265 C C . GLY B 1 24 ? -10.438 19.984 8.953 1 97.69 24 GLY B C 1
ATOM 1266 O O . GLY B 1 24 ? -11.203 19.062 9.242 1 97.69 24 GLY B O 1
ATOM 1267 N N . LEU B 1 25 ? -9.148 19.844 8.805 1 97.88 25 LEU B N 1
ATOM 1268 C CA . LEU B 1 25 ? -8.484 18.562 9.023 1 97.88 25 LEU B CA 1
ATOM 1269 C C . LEU B 1 25 ? -8.68 18.094 10.469 1 97.88 25 LEU B C 1
ATOM 1271 O O . LEU B 1 25 ? -9.055 16.953 10.711 1 97.88 25 LEU B O 1
ATOM 1275 N N . LEU B 1 26 ? -8.375 18.969 11.383 1 98.25 26 LEU B N 1
ATOM 1276 C CA . LEU B 1 26 ? -8.461 18.625 12.805 1 98.25 26 LEU B CA 1
ATOM 1277 C C . LEU B 1 26 ? -9.898 18.359 13.211 1 98.25 26 LEU B C 1
ATOM 1279 O O . LEU B 1 26 ? -10.148 17.5 14.062 1 98.25 26 LEU B O 1
ATOM 1283 N N . ALA B 1 27 ? -10.852 19 12.641 1 98.12 27 ALA B N 1
ATOM 1284 C CA . ALA B 1 27 ? -12.266 18.891 12.992 1 98.12 27 ALA B CA 1
ATOM 1285 C C . ALA B 1 27 ? -12.789 17.484 12.727 1 98.12 27 ALA B C 1
ATOM 1287 O O . ALA B 1 27 ? -13.672 17 13.445 1 98.12 27 ALA B O 1
ATOM 1288 N N . VAL B 1 28 ? -12.242 16.812 11.805 1 98.5 28 VAL B N 1
ATOM 1289 C CA . VAL B 1 28 ? -12.773 15.5 11.438 1 98.5 28 VAL B CA 1
ATOM 1290 C C . VAL B 1 28 ? -11.859 14.398 11.984 1 98.5 28 VAL B C 1
ATOM 1292 O O . VAL B 1 28 ? -12.07 13.219 11.719 1 98.5 28 VAL B O 1
ATOM 1295 N N . SER B 1 29 ? -10.852 14.758 12.719 1 98.88 29 SER B N 1
ATOM 1296 C CA . SER B 1 29 ? -9.891 13.797 13.25 1 98.88 29 SER B CA 1
ATOM 1297 C C . SER B 1 29 ? -10.039 13.633 14.758 1 98.88 29 SER B C 1
ATOM 1299 O O . SER B 1 29 ? -10.258 14.609 15.477 1 98.88 29 SER B O 1
ATOM 1301 N N . ALA B 1 30 ? -9.922 12.422 15.234 1 98.88 30 ALA B N 1
ATOM 1302 C CA . ALA B 1 30 ? -9.875 12.164 16.672 1 98.88 30 ALA B CA 1
ATOM 1303 C C . ALA B 1 30 ? -8.648 12.812 17.312 1 98.88 30 ALA B C 1
ATOM 1305 O O . ALA B 1 30 ? -7.625 12.992 16.656 1 98.88 30 ALA B O 1
ATOM 1306 N N . GLU B 1 31 ? -8.688 13.078 18.562 1 98.38 31 GLU B N 1
ATOM 1307 C CA . GLU B 1 31 ? -7.578 13.711 19.281 1 98.38 31 GLU B CA 1
ATOM 1308 C C . GLU B 1 31 ? -6.363 12.789 19.328 1 98.38 31 GLU B C 1
ATOM 1310 O O . GLU B 1 31 ? -5.223 13.258 19.344 1 98.38 31 GLU B O 1
ATOM 1315 N N . ASP B 1 32 ? -6.613 11.547 19.359 1 98.44 32 ASP B N 1
ATOM 1316 C CA . ASP B 1 32 ? -5.523 10.586 19.438 1 98.44 32 ASP B CA 1
ATOM 1317 C C . ASP B 1 32 ? -5.242 9.945 18.078 1 98.44 32 ASP B C 1
ATOM 1319 O O . ASP B 1 32 ? -4.777 8.805 18 1 98.44 32 ASP B O 1
ATOM 1323 N N . ILE B 1 33 ? -5.566 10.586 17 1 98.88 33 ILE B N 1
ATOM 1324 C CA . ILE B 1 33 ? -5.363 10.078 15.648 1 98.88 33 ILE B CA 1
ATOM 1325 C C . ILE B 1 33 ? -3.912 9.625 15.484 1 98.88 33 ILE B C 1
ATOM 1327 O O . ILE B 1 33 ? -2.994 10.25 16.016 1 98.88 33 ILE B O 1
ATOM 1331 N N . GLU B 1 34 ? -3.746 8.539 14.82 1 98.94 34 GLU B N 1
ATOM 1332 C CA . GLU B 1 34 ? -2.439 8.047 14.391 1 98.94 34 GLU B CA 1
ATOM 1333 C C . GLU B 1 34 ? -2.357 7.938 12.875 1 98.94 34 GLU B C 1
ATOM 1335 O O . GLU B 1 34 ? -3.236 7.352 12.242 1 98.94 34 GLU B O 1
ATOM 1340 N N . TRP B 1 35 ? -1.398 8.578 12.305 1 98.94 35 TRP B N 1
ATOM 1341 C CA . TRP B 1 35 ? -1.12 8.539 10.875 1 98.94 35 TRP B CA 1
ATOM 1342 C C . TRP B 1 35 ? 0.268 7.965 10.602 1 98.94 35 TRP B C 1
ATOM 1344 O O . TRP B 1 35 ? 1.278 8.594 10.93 1 98.94 35 TRP B O 1
ATOM 1354 N N . ILE B 1 36 ? 0.316 6.766 9.984 1 98.94 36 ILE B N 1
ATOM 1355 C CA . ILE B 1 36 ? 1.562 6.066 9.703 1 98.94 36 ILE B CA 1
ATOM 1356 C C . ILE B 1 36 ? 1.904 6.207 8.219 1 98.94 36 ILE B C 1
ATOM 1358 O O . ILE B 1 36 ? 1.131 5.785 7.355 1 98.94 36 ILE B O 1
ATOM 1362 N N . ILE B 1 37 ? 3.033 6.773 7.902 1 98.94 37 ILE B N 1
ATOM 1363 C CA . ILE B 1 37 ? 3.611 6.879 6.566 1 98.94 37 ILE B CA 1
ATOM 1364 C C . ILE B 1 37 ? 4.922 6.098 6.508 1 98.94 37 ILE B C 1
ATOM 1366 O O . ILE B 1 37 ? 5.918 6.492 7.121 1 98.94 37 ILE B O 1
ATOM 1370 N N . PRO B 1 38 ? 4.895 5.02 5.75 1 98.88 38 PRO B N 1
ATOM 1371 C CA . PRO B 1 38 ? 6.074 4.152 5.75 1 98.88 38 PRO B CA 1
ATOM 1372 C C . PRO B 1 38 ? 7.234 4.738 4.949 1 98.88 38 PRO B C 1
ATOM 1374 O O . PRO B 1 38 ? 7.051 5.711 4.211 1 98.88 38 PRO B O 1
ATOM 1377 N N . GLY B 1 39 ? 8.383 4.02 5.078 1 98.56 39 GLY B N 1
ATOM 1378 C CA . GLY B 1 39 ? 9.57 4.367 4.316 1 98.56 39 GLY B CA 1
ATOM 1379 C C . GLY B 1 39 ? 10.609 5.102 5.137 1 98.56 39 GLY B C 1
ATOM 1380 O O . GLY B 1 39 ? 10.359 5.461 6.289 1 98.56 39 GLY B O 1
ATOM 1381 N N . GLU B 1 40 ? 11.766 5.234 4.543 1 98.06 40 GLU B N 1
ATOM 1382 C CA . GLU B 1 40 ? 12.883 6.012 5.059 1 98.06 40 GLU B CA 1
ATOM 1383 C C . GLU B 1 40 ? 13.398 7 4.016 1 98.06 40 GLU B C 1
ATOM 1385 O O . GLU B 1 40 ? 13.188 6.805 2.816 1 98.06 40 GLU B O 1
ATOM 1390 N N . ASP B 1 41 ? 13.984 8.102 4.527 1 97.31 41 ASP B N 1
ATOM 1391 C CA . ASP B 1 41 ? 14.742 9.047 3.707 1 97.31 41 ASP B CA 1
ATOM 1392 C C . ASP B 1 41 ? 13.82 9.805 2.754 1 97.31 41 ASP B C 1
ATOM 1394 O O . ASP B 1 41 ? 14.18 10.047 1.6 1 97.31 41 ASP B O 1
ATOM 1398 N N . TRP B 1 42 ? 12.609 10.047 3.086 1 97.81 42 TRP B N 1
ATOM 1399 C CA . TRP B 1 42 ? 11.75 11.023 2.416 1 97.81 42 TRP B CA 1
ATOM 1400 C C . TRP B 1 42 ? 10.953 11.836 3.432 1 97.81 42 TRP B C 1
ATOM 1402 O O . TRP B 1 42 ? 10.711 11.375 4.547 1 97.81 42 TRP B O 1
ATOM 1412 N N . PRO B 1 43 ? 10.57 12.984 3.137 1 97.5 43 PRO B N 1
ATOM 1413 C CA . PRO B 1 43 ? 10.266 14 4.148 1 97.5 43 PRO B CA 1
ATOM 1414 C C . PRO B 1 43 ? 9.062 13.633 5.012 1 97.5 43 PRO B C 1
ATOM 1416 O O . PRO B 1 43 ? 8.977 14.047 6.168 1 97.5 43 PRO B O 1
ATOM 1419 N N . LEU B 1 44 ? 8.125 12.875 4.508 1 98.19 44 LEU B N 1
ATOM 1420 C CA . LEU B 1 44 ? 6.852 12.719 5.203 1 98.19 44 LEU B CA 1
ATOM 1421 C C . LEU B 1 44 ? 6.805 11.391 5.957 1 98.19 44 LEU B C 1
ATOM 1423 O O . LEU B 1 44 ? 5.855 11.133 6.699 1 98.19 44 LEU B O 1
ATOM 1427 N N . ALA B 1 45 ? 7.844 10.594 5.809 1 98.75 45 ALA B N 1
ATOM 1428 C CA . ALA B 1 45 ? 7.879 9.289 6.457 1 98.75 45 ALA B CA 1
ATOM 1429 C C . ALA B 1 45 ? 7.867 9.422 7.977 1 98.75 45 ALA B C 1
ATOM 1431 O O . ALA B 1 45 ? 8.461 10.359 8.523 1 98.75 45 ALA B O 1
ATOM 1432 N N . GLY B 1 46 ? 7.191 8.5 8.617 1 98.62 46 GLY B N 1
ATOM 1433 C CA . GLY B 1 46 ? 7.137 8.469 10.07 1 98.62 46 GLY B CA 1
ATOM 1434 C C . GLY B 1 46 ? 5.746 8.195 10.602 1 98.62 46 GLY B C 1
ATOM 1435 O O . GLY B 1 46 ? 4.805 7.988 9.836 1 98.62 46 GLY B O 1
ATOM 1436 N N . THR B 1 47 ? 5.641 8.047 11.914 1 98.81 47 THR B N 1
ATOM 1437 C CA . THR B 1 47 ? 4.371 7.922 12.617 1 98.81 47 THR B CA 1
ATOM 1438 C C . THR B 1 47 ? 4.016 9.227 13.328 1 98.81 47 THR B C 1
ATOM 1440 O O . THR B 1 47 ? 4.812 9.758 14.102 1 98.81 47 THR B O 1
ATOM 1443 N N . HIS B 1 48 ? 2.877 9.719 13.008 1 98.81 48 HIS B N 1
ATOM 1444 C CA . HIS B 1 48 ? 2.385 10.984 13.531 1 98.81 48 HIS B CA 1
ATOM 1445 C C . HIS B 1 48 ? 1.153 10.781 14.406 1 98.81 48 HIS B C 1
ATOM 1447 O O . HIS B 1 48 ? 0.182 10.148 13.977 1 98.81 48 HIS B O 1
ATOM 1453 N N . ARG B 1 49 ? 1.228 11.383 15.586 1 98.81 49 ARG B N 1
ATOM 1454 C CA . ARG B 1 49 ? 0.156 11.117 16.531 1 98.81 49 ARG B CA 1
ATOM 1455 C C . ARG B 1 49 ? -0.408 12.422 17.094 1 98.81 49 ARG B C 1
ATOM 1457 O O . ARG B 1 49 ? 0.346 13.336 17.438 1 98.81 49 ARG B O 1
ATOM 1464 N N . GLY B 1 50 ? -1.723 12.406 17.172 1 98.75 50 GLY B N 1
ATOM 1465 C CA . GLY B 1 50 ? -2.41 13.531 17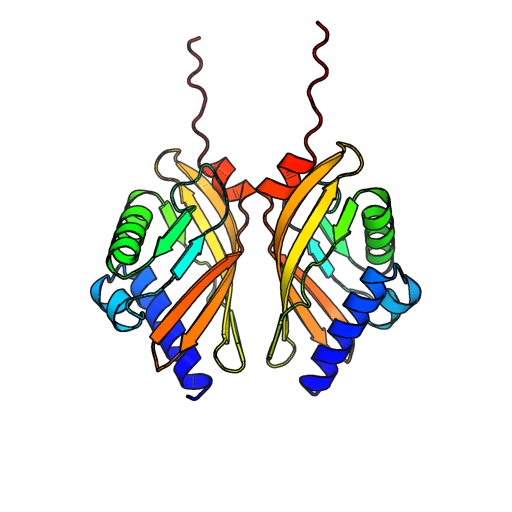.797 1 98.75 50 GLY B CA 1
ATOM 1466 C C . GLY B 1 50 ? -2.516 14.742 16.875 1 98.75 50 GLY B C 1
ATOM 1467 O O . GLY B 1 50 ? -1.916 14.766 15.797 1 98.75 50 GLY B O 1
ATOM 1468 N N . HIS B 1 51 ? -3.316 15.695 17.344 1 98.69 51 HIS B N 1
ATOM 1469 C CA . HIS B 1 51 ? -3.627 16.875 16.547 1 98.69 51 HIS B CA 1
ATOM 1470 C C . HIS B 1 51 ? -2.375 17.703 16.281 1 98.69 51 HIS B C 1
ATOM 1472 O O . HIS B 1 51 ? -2.209 18.25 15.18 1 98.69 51 HIS B O 1
ATOM 1478 N N . ALA B 1 52 ? -1.537 17.844 17.234 1 98.38 52 ALA B N 1
ATOM 1479 C CA . ALA B 1 52 ? -0.337 18.656 17.062 1 98.38 52 ALA B CA 1
ATOM 1480 C C . ALA B 1 52 ? 0.544 18.109 15.938 1 98.38 52 ALA B C 1
ATOM 1482 O O . ALA B 1 52 ? 0.949 18.844 15.039 1 98.38 52 ALA B O 1
ATOM 1483 N N . GLU B 1 53 ? 0.818 16.812 15.969 1 98.56 53 GLU B N 1
ATOM 1484 C CA . GLU B 1 53 ? 1.678 16.234 14.938 1 98.56 53 GLU B CA 1
ATOM 1485 C C . GLU B 1 53 ? 0.97 16.188 13.586 1 98.56 53 GLU B C 1
ATOM 1487 O O . GLU B 1 53 ? 1.616 16.25 12.539 1 98.56 53 GLU B O 1
ATOM 1492 N N . LEU B 1 54 ? -0.301 16.047 13.625 1 98.5 54 LEU B N 1
ATOM 1493 C CA . LEU B 1 54 ? -1.064 16.125 12.383 1 98.5 54 LEU B CA 1
ATOM 1494 C C . LEU B 1 54 ? -0.897 17.484 11.734 1 98.5 54 LEU B C 1
ATOM 1496 O O . LEU B 1 54 ? -0.677 17.578 10.523 1 98.5 54 LEU B O 1
ATOM 1500 N N . ALA B 1 55 ? -1.02 18.516 12.516 1 97.88 55 ALA B N 1
ATOM 1501 C CA . ALA B 1 55 ? -0.821 19.875 12.023 1 97.88 55 ALA B CA 1
ATOM 1502 C C . ALA B 1 55 ? 0.595 20.062 11.484 1 97.88 55 ALA B C 1
ATOM 1504 O O . ALA B 1 55 ? 0.791 20.672 10.43 1 97.88 55 ALA B O 1
ATOM 1505 N N . ASP B 1 56 ? 1.573 19.562 12.203 1 98 56 ASP B N 1
ATOM 1506 C CA . ASP B 1 56 ? 2.965 19.625 11.773 1 98 56 ASP B CA 1
ATOM 1507 C C . ASP B 1 56 ? 3.158 18.906 10.438 1 98 56 ASP B C 1
ATOM 1509 O O . ASP B 1 56 ? 3.916 19.375 9.586 1 98 56 ASP B O 1
ATOM 1513 N N . LEU B 1 57 ? 2.559 17.766 10.32 1 98.38 57 LEU B N 1
ATOM 1514 C CA . LEU B 1 57 ? 2.658 17 9.086 1 98.38 57 LEU B CA 1
ATOM 1515 C C . LEU B 1 57 ? 2.084 17.781 7.91 1 98.38 57 LEU B C 1
ATOM 1517 O O . LEU B 1 57 ? 2.666 17.781 6.824 1 98.38 57 LEU B O 1
ATOM 1521 N N . LEU B 1 58 ? 0.9 18.328 8.109 1 97.94 58 LEU B N 1
ATOM 1522 C CA . LEU B 1 58 ? 0.303 19.156 7.055 1 97.94 58 LEU B CA 1
ATOM 1523 C C . LEU B 1 58 ? 1.253 20.266 6.625 1 97.94 58 LEU B C 1
ATOM 1525 O O . LEU B 1 58 ? 1.439 20.5 5.43 1 97.94 58 LEU B O 1
ATOM 1529 N N . GLN B 1 59 ? 1.854 20.922 7.578 1 97.56 59 GLN B N 1
ATOM 1530 C CA . GLN B 1 59 ? 2.811 21.984 7.285 1 97.56 59 GLN B CA 1
ATOM 1531 C C . GLN B 1 59 ? 4.023 21.438 6.535 1 97.56 59 GLN B C 1
ATOM 1533 O O . GLN B 1 59 ? 4.457 22.016 5.539 1 97.56 59 GLN B O 1
ATOM 1538 N N . LYS B 1 60 ? 4.551 20.422 7.031 1 98.06 60 LYS B N 1
ATOM 1539 C CA . LYS B 1 60 ? 5.707 19.797 6.406 1 98.06 60 LYS B CA 1
ATOM 1540 C C . LYS B 1 60 ? 5.402 19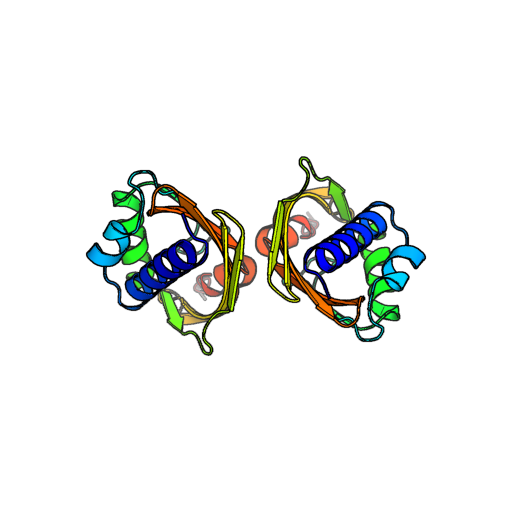.391 4.965 1 98.06 60 LYS B C 1
ATOM 1542 O O . LYS B 1 60 ? 6.219 19.594 4.066 1 98.06 60 LYS B O 1
ATOM 1547 N N . ALA B 1 61 ? 4.289 18.703 4.789 1 97.88 61 ALA B N 1
ATOM 1548 C CA . ALA B 1 61 ? 3.869 18.312 3.447 1 97.88 61 ALA B CA 1
ATOM 1549 C C . ALA B 1 61 ? 3.838 19.516 2.512 1 97.88 61 ALA B C 1
ATOM 1551 O O . ALA B 1 61 ? 4.332 19.453 1.383 1 97.88 61 ALA B O 1
ATOM 1552 N N . ASN B 1 62 ? 3.244 20.578 2.959 1 96.44 62 ASN B N 1
ATOM 1553 C CA . ASN B 1 62 ? 3.146 21.797 2.168 1 96.44 62 ASN B CA 1
ATOM 1554 C C . ASN B 1 62 ? 4.527 22.359 1.828 1 96.44 62 ASN B C 1
ATOM 1556 O O . ASN B 1 62 ? 4.73 22.906 0.742 1 96.44 62 ASN B O 1
ATOM 1560 N N . GLU B 1 63 ? 5.469 22.188 2.697 1 97.75 63 GLU B N 1
ATOM 1561 C CA . GLU B 1 63 ? 6.785 22.797 2.562 1 97.75 63 GLU B CA 1
ATOM 1562 C C . GLU B 1 63 ? 7.73 21.922 1.755 1 97.75 63 GLU B C 1
ATOM 1564 O O . GLU B 1 63 ? 8.734 22.391 1.216 1 97.75 63 GLU B O 1
ATOM 1569 N N . THR B 1 64 ? 7.395 20.703 1.597 1 98.44 64 THR B N 1
ATOM 1570 C CA . THR B 1 64 ? 8.477 19.828 1.148 1 98.44 64 THR B CA 1
ATOM 1571 C C . THR B 1 64 ? 8.078 19.094 -0.128 1 98.44 64 THR B C 1
ATOM 1573 O O . THR B 1 64 ? 8.945 18.594 -0.853 1 98.44 64 THR B O 1
ATOM 1576 N N . VAL B 1 65 ? 6.781 18.953 -0.391 1 98 65 VAL B N 1
ATOM 1577 C CA . VAL B 1 65 ? 6.355 18.141 -1.521 1 98 65 VAL B CA 1
ATOM 1578 C C . VAL B 1 65 ? 5.219 18.828 -2.264 1 98 65 VAL B C 1
ATOM 1580 O O . VAL B 1 65 ? 4.305 19.375 -1.642 1 98 65 VAL B O 1
ATOM 1583 N N . GLU B 1 66 ? 5.273 18.812 -3.564 1 97.5 66 GLU B N 1
ATOM 1584 C CA . GLU B 1 66 ? 4.156 19.156 -4.438 1 97.5 66 GLU B CA 1
ATOM 1585 C C . GLU B 1 66 ? 3.51 17.906 -5.027 1 97.5 66 GLU B C 1
ATOM 1587 O O . GLU B 1 66 ? 4.195 17.062 -5.586 1 97.5 66 GLU B O 1
ATOM 1592 N N . THR B 1 67 ? 2.217 17.844 -4.945 1 97.44 67 THR B N 1
ATOM 1593 C CA . THR B 1 67 ? 1.537 16.641 -5.398 1 97.44 67 THR B CA 1
ATOM 1594 C C . THR B 1 67 ? 0.32 16.984 -6.25 1 97.44 67 THR B C 1
ATOM 1596 O O . THR B 1 67 ? -0.363 17.984 -5.988 1 97.44 67 THR B O 1
ATOM 1599 N N . SER B 1 68 ? 0.095 16.219 -7.223 1 97.44 68 SER B N 1
ATOM 1600 C CA . SER B 1 68 ? -1.115 16.281 -8.039 1 97.44 68 SER B CA 1
ATOM 1601 C C . SER B 1 68 ? -1.777 14.906 -8.141 1 97.44 68 SER B C 1
ATOM 1603 O O . SER B 1 68 ? -1.109 13.883 -8.016 1 97.44 68 SER B O 1
ATOM 1605 N N . PHE B 1 69 ? -3.059 14.898 -8.391 1 97.75 69 PHE B N 1
ATOM 1606 C CA . PHE B 1 69 ? -3.883 13.711 -8.539 1 97.75 69 PHE B CA 1
ATOM 1607 C C . PHE B 1 69 ? -4.637 13.727 -9.859 1 97.75 69 PHE B C 1
ATOM 1609 O O . PHE B 1 69 ? -5.688 14.367 -9.969 1 97.75 69 PHE B O 1
ATOM 1616 N N . PRO B 1 70 ? -4.152 12.984 -10.781 1 97.75 70 PRO B N 1
ATOM 1617 C CA . PRO B 1 70 ? -4.711 13.039 -12.133 1 97.75 70 PRO B CA 1
ATOM 1618 C C . PRO B 1 70 ? -6.164 12.562 -12.188 1 97.75 70 PRO B C 1
ATOM 1620 O O . PRO B 1 70 ? -6.902 12.938 -13.102 1 97.75 70 PRO B O 1
ATOM 1623 N N . GLU B 1 71 ? -6.578 11.672 -11.328 1 97.94 71 GLU B N 1
ATOM 1624 C CA . GLU B 1 71 ? -7.93 11.125 -11.25 1 97.94 71 GLU B CA 1
ATOM 1625 C C . GLU B 1 71 ? -8.422 11.07 -9.805 1 97.94 71 GLU B C 1
ATOM 1627 O O . GLU B 1 71 ? -7.625 10.922 -8.875 1 97.94 71 GLU B O 1
ATOM 1632 N N . PRO B 1 72 ? -9.773 11.172 -9.656 1 97.81 72 PRO B N 1
ATOM 1633 C CA . PRO B 1 72 ? -10.305 10.969 -8.305 1 97.81 72 PRO B CA 1
ATOM 1634 C C . PRO B 1 72 ? -10.016 9.57 -7.77 1 97.81 72 PRO B C 1
ATOM 1636 O O . PRO B 1 72 ? -10.023 8.594 -8.531 1 97.81 72 PRO B O 1
ATOM 1639 N N . PRO B 1 73 ? -9.812 9.5 -6.52 1 98.56 73 PRO B N 1
ATOM 1640 C CA . PRO B 1 73 ? -9.555 8.172 -5.957 1 98.56 73 PRO B CA 1
ATOM 1641 C C . PRO B 1 73 ? -10.812 7.309 -5.863 1 98.56 73 PRO B C 1
ATOM 1643 O O . PRO B 1 73 ? -11.93 7.828 -5.945 1 98.56 73 PRO B O 1
ATOM 1646 N N . GLU B 1 74 ? -10.57 6.039 -5.699 1 98.75 74 GLU B N 1
ATOM 1647 C CA . GLU B 1 74 ? -11.602 5.043 -5.414 1 98.75 74 GLU B CA 1
ATOM 1648 C C . GLU B 1 74 ? -11.773 4.844 -3.912 1 98.75 74 GLU B C 1
ATOM 1650 O O . GLU B 1 74 ? -10.797 4.875 -3.16 1 98.75 74 GLU B O 1
ATOM 1655 N N . PHE B 1 75 ? -13.055 4.633 -3.475 1 98.81 75 PHE B N 1
ATOM 1656 C CA . PHE B 1 75 ? -13.344 4.348 -2.076 1 98.81 75 PHE B CA 1
ATOM 1657 C C . PHE B 1 75 ? -13.93 2.949 -1.921 1 98.81 75 PHE B C 1
ATOM 1659 O O . PHE B 1 75 ? -14.883 2.592 -2.615 1 98.81 75 PHE B O 1
ATOM 1666 N N . VAL B 1 76 ? -13.359 2.162 -1.103 1 98.81 76 VAL B N 1
ATOM 1667 C CA . VAL B 1 76 ? -13.883 0.87 -0.673 1 98.81 76 VAL B CA 1
ATOM 1668 C C . VAL B 1 76 ? -14.094 0.875 0.84 1 98.81 76 VAL B C 1
ATOM 1670 O O . VAL B 1 76 ? -13.141 1.067 1.604 1 98.81 76 VAL B O 1
ATOM 1673 N N . ALA B 1 77 ? -15.359 0.616 1.278 1 98.75 77 ALA B N 1
ATOM 1674 C CA . ALA B 1 77 ? -15.656 0.809 2.693 1 98.75 77 ALA B CA 1
ATOM 1675 C C . ALA B 1 77 ? -16.406 -0.39 3.262 1 98.75 77 ALA B C 1
ATOM 1677 O O . ALA B 1 77 ? -17.234 -0.997 2.574 1 98.75 77 ALA B O 1
ATOM 1678 N N . GLN B 1 78 ? -16.125 -0.75 4.453 1 98.38 78 GLN B N 1
ATOM 1679 C CA . GLN B 1 78 ? -16.766 -1.823 5.207 1 98.38 78 GLN B CA 1
ATOM 1680 C C . GLN B 1 78 ? -16.641 -1.599 6.711 1 98.38 78 GLN B C 1
ATOM 1682 O O . GLN B 1 78 ? -15.523 -1.504 7.23 1 98.38 78 GLN B O 1
ATOM 1687 N N . GLY B 1 79 ? -17.812 -1.57 7.398 1 97.19 79 GLY B N 1
ATOM 1688 C CA . GLY B 1 79 ? -17.75 -1.264 8.82 1 97.19 79 GLY B CA 1
ATOM 1689 C C . GLY B 1 79 ? -17.109 0.078 9.117 1 97.19 79 GLY B C 1
ATOM 1690 O O . GLY B 1 79 ? -17.516 1.104 8.562 1 97.19 79 GLY B O 1
ATOM 1691 N N . ASP B 1 80 ? -16.109 0.045 9.953 1 98.12 80 ASP B N 1
ATOM 1692 C CA . ASP B 1 80 ? -15.43 1.272 10.352 1 98.12 80 ASP B CA 1
ATOM 1693 C C . ASP B 1 80 ? -14.25 1.579 9.43 1 98.12 80 ASP B C 1
ATOM 1695 O O . ASP B 1 80 ? -13.531 2.555 9.633 1 98.12 80 ASP B O 1
ATOM 1699 N N . ARG B 1 81 ? -14.086 0.755 8.398 1 98.75 81 ARG B N 1
ATOM 1700 C CA . ARG B 1 81 ? -12.945 0.907 7.5 1 98.75 81 ARG B CA 1
ATOM 1701 C C . ARG B 1 81 ? -13.344 1.648 6.227 1 98.75 81 ARG B C 1
ATOM 1703 O O . ARG B 1 81 ? -14.406 1.394 5.66 1 98.75 81 ARG B O 1
ATOM 1710 N N . VAL B 1 82 ? -12.539 2.57 5.82 1 98.94 82 VAL B N 1
ATOM 1711 C CA . VAL B 1 82 ? -12.594 3.191 4.5 1 98.94 82 VAL B CA 1
ATOM 1712 C C . VAL B 1 82 ? -11.203 3.15 3.859 1 98.94 82 VAL B C 1
ATOM 1714 O O . VAL B 1 82 ? -10.281 3.816 4.328 1 98.94 82 VAL B O 1
ATOM 1717 N N . LEU B 1 83 ? -11.039 2.375 2.832 1 98.94 83 LEU B N 1
ATOM 1718 C CA . LEU B 1 83 ? -9.812 2.346 2.043 1 98.94 83 LEU B CA 1
ATOM 1719 C C . LEU B 1 83 ? -9.938 3.24 0.813 1 98.94 83 LEU B C 1
ATOM 1721 O O . LEU B 1 83 ? -10.922 3.158 0.077 1 98.94 83 LEU B O 1
ATOM 1725 N N . VAL B 1 84 ? -8.953 4.082 0.678 1 98.94 84 VAL B N 1
ATOM 1726 C CA . VAL B 1 84 ? -8.883 4.996 -0.458 1 98.94 84 VAL B CA 1
ATOM 1727 C C . VAL B 1 84 ? -7.754 4.574 -1.395 1 98.94 84 VAL B C 1
ATOM 1729 O O . VAL B 1 84 ? -6.613 4.398 -0.961 1 98.94 84 VAL B O 1
ATOM 1732 N N . ILE B 1 85 ? -8.07 4.316 -2.619 1 98.94 85 ILE B N 1
ATOM 1733 C CA . ILE B 1 85 ? -7.121 3.852 -3.621 1 98.94 85 ILE B CA 1
ATOM 1734 C C . ILE B 1 85 ? -6.902 4.941 -4.668 1 98.94 85 ILE B C 1
ATOM 1736 O O . ILE B 1 85 ? -7.859 5.449 -5.254 1 98.94 85 ILE B O 1
ATOM 1740 N N . GLY B 1 86 ? -5.598 5.316 -4.883 1 98.75 86 GLY B N 1
ATOM 1741 C CA . GLY B 1 86 ? -5.367 6.398 -5.824 1 98.75 86 GLY B CA 1
ATOM 1742 C C . GLY B 1 86 ? -3.988 6.352 -6.457 1 98.75 86 GLY B C 1
ATOM 1743 O O . GLY B 1 86 ? -3.266 5.363 -6.312 1 98.75 86 GLY B O 1
ATOM 1744 N N . PHE B 1 87 ? -3.75 7.363 -7.25 1 98.88 87 PHE B N 1
ATOM 1745 C CA . PHE B 1 87 ? -2.502 7.613 -7.961 1 98.88 87 PHE B CA 1
ATOM 1746 C C . PHE B 1 87 ? -2.104 9.078 -7.855 1 98.88 87 PHE B C 1
ATOM 1748 O O . PHE B 1 87 ? -2.951 9.969 -7.961 1 98.88 87 PHE B O 1
ATOM 1755 N N . ALA B 1 88 ? -0.833 9.289 -7.551 1 98.56 88 ALA B N 1
ATOM 1756 C CA . ALA B 1 88 ? -0.337 10.656 -7.441 1 98.56 88 ALA B CA 1
ATOM 1757 C C . ALA B 1 88 ? 0.942 10.852 -8.25 1 98.56 88 ALA B C 1
ATOM 1759 O O . ALA B 1 88 ? 1.705 9.898 -8.445 1 98.56 88 ALA B O 1
ATOM 1760 N N . ARG B 1 89 ? 1.104 11.977 -8.781 1 98.62 89 ARG B N 1
ATOM 1761 C CA . ARG B 1 89 ? 2.385 12.5 -9.242 1 98.62 89 ARG B CA 1
ATOM 1762 C C . ARG B 1 89 ? 2.877 13.617 -8.32 1 98.62 89 ARG B C 1
ATOM 1764 O O . ARG B 1 89 ? 2.08 14.414 -7.824 1 98.62 89 ARG B O 1
ATOM 1771 N N . GLY B 1 90 ? 4.184 13.641 -8.133 1 98.31 90 GLY B N 1
ATOM 1772 C CA . GLY B 1 90 ? 4.676 14.68 -7.246 1 98.31 90 GLY B CA 1
ATOM 1773 C C . GLY B 1 90 ? 6.121 15.055 -7.516 1 98.31 90 GLY B C 1
ATOM 1774 O O . GLY B 1 90 ? 6.789 14.43 -8.344 1 98.31 90 GLY B O 1
ATOM 1775 N N . THR B 1 91 ? 6.516 16.141 -6.898 1 98.56 91 THR B N 1
ATOM 1776 C CA . THR B 1 91 ? 7.879 16.641 -6.898 1 98.56 91 THR B CA 1
ATOM 1777 C C . THR B 1 91 ? 8.367 16.906 -5.477 1 98.56 91 THR B C 1
ATOM 1779 O O . THR B 1 91 ? 7.66 17.531 -4.68 1 98.56 91 THR B O 1
ATOM 1782 N N . VAL B 1 92 ? 9.5 16.312 -5.184 1 98.62 92 VAL B N 1
ATOM 1783 C CA . VAL B 1 92 ? 10.148 16.688 -3.934 1 98.62 92 VAL B CA 1
ATOM 1784 C C . VAL B 1 92 ? 10.891 18.016 -4.109 1 98.62 92 VAL B C 1
ATOM 1786 O O . VAL B 1 92 ? 11.812 18.109 -4.926 1 98.62 92 VAL B O 1
ATOM 1789 N N . LYS B 1 93 ? 10.539 18.969 -3.277 1 98.38 93 LYS B N 1
ATOM 1790 C CA . LYS B 1 93 ? 11 20.344 -3.506 1 98.38 93 LYS B CA 1
ATOM 1791 C C . LYS B 1 93 ? 12.508 20.453 -3.336 1 98.38 93 LYS B C 1
ATOM 1793 O O . LYS B 1 93 ? 13.188 21.109 -4.133 1 98.38 93 LYS B O 1
ATOM 1798 N N . ALA B 1 94 ? 13.078 19.797 -2.375 1 97.81 94 ALA B N 1
ATOM 1799 C CA . ALA B 1 94 ? 14.5 19.922 -2.053 1 97.81 94 ALA B CA 1
ATOM 1800 C C . ALA B 1 94 ? 15.367 19.422 -3.201 1 97.81 94 ALA B C 1
ATOM 1802 O O . ALA B 1 94 ? 16.469 19.953 -3.432 1 97.81 94 ALA B O 1
ATOM 1803 N N . THR B 1 95 ? 14.906 18.516 -3.967 1 98.12 95 THR B N 1
ATOM 1804 C CA . THR B 1 95 ? 15.719 17.891 -5.004 1 98.12 95 THR B CA 1
ATOM 1805 C C . THR B 1 95 ? 15.203 18.25 -6.391 1 98.12 95 THR B C 1
ATOM 1807 O O . THR B 1 95 ? 15.883 18.031 -7.395 1 98.12 95 THR B O 1
ATOM 1810 N N . ASN B 1 96 ? 13.961 18.703 -6.457 1 98.12 96 ASN B N 1
ATOM 1811 C CA . ASN B 1 96 ? 13.234 18.984 -7.688 1 98.12 96 ASN B CA 1
ATOM 1812 C C . ASN B 1 96 ? 13.023 17.734 -8.523 1 98.12 96 ASN B C 1
ATOM 1814 O O . ASN B 1 96 ? 12.844 17.812 -9.742 1 98.12 96 ASN B O 1
ATOM 1818 N N . ARG B 1 97 ? 13.125 16.625 -7.957 1 98.5 97 ARG B N 1
ATOM 1819 C CA . ARG B 1 97 ? 12.883 15.352 -8.641 1 98.5 97 ARG B CA 1
ATOM 1820 C C . ARG B 1 97 ? 11.43 14.914 -8.477 1 98.5 97 ARG B C 1
ATOM 1822 O O . ARG B 1 97 ? 10.82 15.141 -7.434 1 98.5 97 ARG B O 1
ATOM 1829 N N . THR B 1 98 ? 10.961 14.227 -9.508 1 98.62 98 THR B N 1
ATOM 1830 C CA . THR B 1 98 ? 9.555 13.828 -9.562 1 98.62 98 THR B CA 1
ATOM 1831 C C . THR B 1 98 ? 9.391 12.367 -9.156 1 98.62 98 THR B C 1
ATOM 1833 O O . THR B 1 98 ? 10.359 11.609 -9.133 1 98.62 98 THR B O 1
ATOM 1836 N N . PHE B 1 99 ? 8.195 12.023 -8.766 1 98.56 99 PHE B N 1
ATOM 1837 C CA . PHE B 1 99 ? 7.816 10.641 -8.508 1 98.56 99 PHE B CA 1
ATOM 1838 C C . PHE B 1 99 ? 6.395 10.367 -8.977 1 98.56 99 PHE B C 1
ATOM 1840 O O . PHE B 1 99 ? 5.609 11.305 -9.172 1 98.56 99 PHE B O 1
ATOM 1847 N N . GLU B 1 100 ? 6.098 9.203 -9.312 1 98.69 100 GLU B N 1
ATOM 1848 C CA . GLU B 1 100 ? 4.762 8.633 -9.453 1 98.69 100 GLU B CA 1
ATOM 1849 C C . GLU B 1 100 ? 4.488 7.598 -8.367 1 98.69 100 GLU B C 1
ATOM 1851 O O . GLU B 1 100 ? 5.379 6.832 -7.988 1 98.69 100 GLU B O 1
ATOM 1856 N N . ASP B 1 101 ? 3.283 7.609 -7.883 1 98.75 101 ASP B N 1
ATOM 1857 C CA . ASP B 1 101 ? 2.986 6.773 -6.723 1 98.75 101 ASP B CA 1
ATOM 1858 C C . ASP B 1 101 ? 1.552 6.254 -6.773 1 98.75 101 ASP B C 1
ATOM 1860 O O . ASP B 1 101 ? 0.601 7.031 -6.648 1 98.75 101 ASP B O 1
ATOM 1864 N N . ASP B 1 102 ? 1.376 4.957 -7.035 1 98.88 102 ASP B N 1
ATOM 1865 C CA . ASP B 1 102 ? 0.121 4.297 -6.688 1 98.88 102 ASP B CA 1
ATOM 1866 C C . ASP B 1 102 ? 0.025 4.059 -5.184 1 98.88 102 ASP B C 1
ATOM 1868 O O . ASP B 1 102 ? 0.966 3.553 -4.566 1 98.88 102 ASP B O 1
ATOM 1872 N N . TRP B 1 103 ? -1.14 4.402 -4.609 1 98.88 103 TRP B N 1
ATOM 1873 C CA . TRP B 1 103 ? -1.183 4.359 -3.15 1 98.88 103 TRP B CA 1
ATOM 1874 C C . TRP B 1 103 ? -2.541 3.871 -2.66 1 98.88 103 TRP B C 1
ATOM 1876 O O . TRP B 1 103 ? -3.531 3.932 -3.393 1 98.88 103 TRP B O 1
ATOM 1886 N N . VAL B 1 104 ? -2.588 3.316 -1.477 1 98.94 104 VAL B N 1
ATOM 1887 C CA . VAL B 1 104 ? -3.785 3.068 -0.679 1 98.94 104 VAL B CA 1
ATOM 1888 C C . VAL B 1 104 ? -3.635 3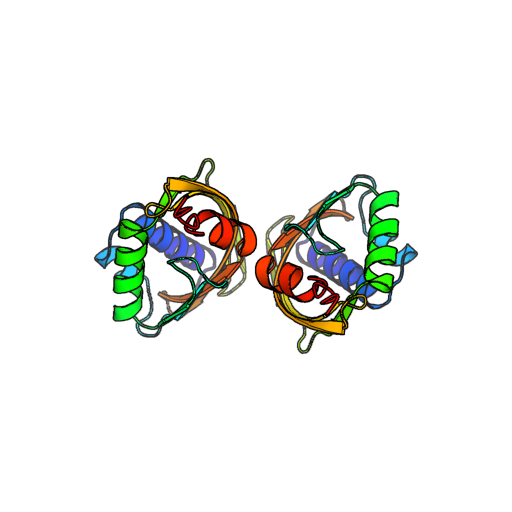.719 0.694 1 98.94 104 VAL B C 1
ATOM 1890 O O . VAL B 1 104 ? -2.588 3.596 1.336 1 98.94 104 VAL B O 1
ATOM 1893 N N . PHE B 1 105 ? -4.609 4.48 1.16 1 98.94 105 PHE B N 1
ATOM 1894 C CA . PHE B 1 105 ? -4.777 4.875 2.555 1 98.94 105 PHE B CA 1
ATOM 1895 C C . PHE B 1 105 ? -5.828 4.008 3.238 1 98.94 105 PHE B C 1
ATOM 1897 O O . PHE B 1 105 ? -6.996 4.008 2.84 1 98.94 105 PHE B O 1
ATOM 1904 N N . ALA B 1 106 ? -5.402 3.189 4.148 1 99 106 ALA B N 1
ATOM 1905 C CA . ALA B 1 106 ? -6.352 2.473 4.996 1 99 106 ALA B CA 1
ATOM 1906 C C . ALA B 1 106 ? -6.742 3.311 6.211 1 99 106 ALA B C 1
ATOM 1908 O O . ALA B 1 106 ? -5.902 3.607 7.066 1 99 106 ALA B O 1
ATOM 1909 N N . MET B 1 107 ? -8.008 3.627 6.273 1 98.94 107 MET B N 1
ATOM 1910 C CA . MET B 1 107 ? -8.469 4.582 7.281 1 98.94 107 MET B CA 1
ATOM 1911 C C . MET B 1 107 ? -9.562 3.973 8.148 1 98.94 107 MET B C 1
ATOM 1913 O O . MET B 1 107 ? -10.367 3.174 7.664 1 98.94 107 MET B O 1
ATOM 1917 N N . THR B 1 108 ? -9.531 4.297 9.406 1 98.88 108 THR B N 1
ATOM 1918 C CA . THR B 1 108 ? -10.531 3.836 10.367 1 98.88 108 THR B CA 1
ATOM 1919 C C . THR B 1 108 ? -11.297 5.016 10.961 1 98.88 108 THR B C 1
ATOM 1921 O O . THR B 1 108 ? -10.688 5.992 11.406 1 98.88 108 THR B O 1
ATOM 1924 N N . VAL B 1 109 ? -12.617 4.949 10.961 1 98.81 109 VAL B N 1
ATOM 1925 C CA . VAL B 1 109 ? -13.492 5.961 11.547 1 98.81 109 VAL B CA 1
ATOM 1926 C C . VAL B 1 109 ? -14.242 5.371 12.734 1 98.81 109 VAL B C 1
ATOM 1928 O O . VAL B 1 109 ? -14.875 4.316 12.625 1 98.81 109 VAL B O 1
ATOM 1931 N N . ARG B 1 110 ? -14.102 6 13.852 1 98 110 ARG B N 1
ATOM 1932 C CA . ARG B 1 110 ? -14.844 5.652 15.062 1 98 110 ARG B CA 1
ATOM 1933 C C . ARG B 1 110 ? -15.438 6.898 15.719 1 98 110 ARG B C 1
ATOM 1935 O O . ARG B 1 110 ? -14.781 7.938 15.789 1 98 110 ARG B O 1
ATOM 1942 N N . ASN B 1 111 ? -16.719 6.754 16.141 1 96.81 111 ASN B N 1
ATOM 1943 C CA . ASN B 1 111 ? -17.391 7.855 16.812 1 96.81 111 ASN B CA 1
ATOM 1944 C C . ASN B 1 111 ? -17.344 9.133 15.984 1 96.81 111 ASN B C 1
ATOM 1946 O O . ASN B 1 111 ? -16.984 10.195 16.5 1 96.81 111 ASN B O 1
ATOM 1950 N N . ASP B 1 112 ? -17.469 8.977 14.734 1 97.5 112 ASP B N 1
ATOM 1951 C CA . ASP B 1 112 ? -17.609 10.07 13.773 1 97.5 112 ASP B CA 1
ATOM 1952 C C . ASP B 1 112 ? -16.312 10.852 13.641 1 97.5 112 ASP B C 1
ATOM 1954 O O . ASP B 1 112 ? -16.328 12.047 13.336 1 97.5 112 ASP B O 1
ATOM 1958 N N . LYS B 1 113 ? -15.227 10.234 13.922 1 98.69 113 LYS B N 1
ATOM 1959 C CA . LYS B 1 113 ? -13.906 10.836 13.758 1 98.69 113 LYS B CA 1
ATOM 1960 C C . LYS B 1 113 ? -12.938 9.859 13.102 1 98.69 113 LYS B C 1
ATOM 1962 O O . LYS B 1 113 ? -13 8.656 13.352 1 98.69 113 LYS B O 1
ATOM 1967 N N . LEU B 1 114 ? -12.094 10.414 12.297 1 98.88 114 LEU B N 1
ATOM 1968 C CA . LEU B 1 114 ? -10.977 9.633 11.781 1 98.88 114 LEU B CA 1
ATOM 1969 C C . LEU B 1 114 ? -9.969 9.32 12.875 1 98.88 114 LEU B C 1
ATOM 1971 O O . LEU B 1 114 ? -9.469 10.234 13.539 1 98.88 114 LEU B O 1
ATOM 1975 N N . THR B 1 115 ? -9.648 8.008 13.078 1 98.88 115 THR B N 1
ATOM 1976 C CA . THR B 1 115 ? -8.836 7.645 14.227 1 98.88 115 THR B CA 1
ATOM 1977 C C . THR B 1 115 ? -7.48 7.102 13.781 1 98.88 115 THR B C 1
ATOM 1979 O O . THR B 1 115 ? -6.496 7.176 14.523 1 98.88 115 THR B O 1
ATOM 1982 N N . ASN B 1 116 ? -7.461 6.496 12.625 1 98.88 116 ASN B N 1
ATOM 1983 C CA . ASN B 1 116 ? -6.23 5.867 12.148 1 98.88 116 ASN B CA 1
ATOM 1984 C C . ASN B 1 116 ? -6.102 5.973 10.633 1 98.88 116 ASN B C 1
ATOM 1986 O O . ASN B 1 116 ? -7.09 5.828 9.914 1 98.88 116 ASN B O 1
ATOM 1990 N N . ILE B 1 117 ? -4.887 6.199 10.203 1 98.94 117 ILE B N 1
ATOM 1991 C CA . ILE B 1 117 ? -4.504 6.148 8.797 1 98.94 117 ILE B CA 1
ATOM 1992 C C . ILE B 1 117 ? -3.186 5.387 8.648 1 98.94 117 ILE B C 1
ATOM 1994 O O . ILE B 1 117 ? -2.207 5.691 9.336 1 98.94 117 ILE B O 1
ATOM 1998 N N . ARG B 1 118 ? -3.172 4.426 7.906 1 98.94 118 ARG B N 1
ATOM 1999 C CA . ARG B 1 118 ? -1.919 3.863 7.414 1 98.94 118 ARG B CA 1
ATOM 2000 C C . ARG B 1 118 ? -1.829 3.971 5.895 1 98.94 118 ARG B C 1
ATOM 2002 O O . ARG B 1 118 ? -2.758 3.584 5.184 1 98.94 118 ARG B O 1
ATOM 2009 N N . GLU B 1 119 ? -0.711 4.535 5.461 1 98.94 119 GLU B N 1
ATOM 2010 C CA . GLU B 1 119 ? -0.472 4.637 4.027 1 98.94 119 GLU B CA 1
ATOM 2011 C C . GLU B 1 119 ? 0.282 3.416 3.504 1 98.94 119 GLU B C 1
ATOM 2013 O O . GLU B 1 119 ? 1.152 2.877 4.191 1 98.94 119 GLU B O 1
ATOM 2018 N N . TYR B 1 120 ? -0.022 2.98 2.396 1 98.94 120 TYR B N 1
ATOM 2019 C CA . TYR B 1 120 ? 0.72 2.047 1.557 1 98.94 120 TYR B CA 1
ATOM 2020 C C . TYR B 1 120 ? 1.151 2.707 0.254 1 98.94 120 TYR B C 1
ATOM 2022 O O . TYR B 1 120 ? 0.323 2.963 -0.624 1 98.94 120 TYR B O 1
ATOM 2030 N N . VAL B 1 121 ? 2.42 2.977 0.165 1 98.88 121 VAL B N 1
ATOM 2031 C CA . VAL B 1 121 ? 2.969 3.816 -0.894 1 98.88 121 VAL B CA 1
ATOM 2032 C C . VAL B 1 121 ? 4.219 3.164 -1.478 1 98.88 121 VAL B C 1
ATOM 2034 O O . VAL B 1 121 ? 4.758 2.215 -0.902 1 98.88 121 VAL B O 1
ATOM 2037 N N . ASP B 1 122 ? 4.656 3.645 -2.656 1 98.88 122 ASP B N 1
ATOM 2038 C CA . ASP B 1 122 ? 5.926 3.219 -3.238 1 98.88 122 ASP B CA 1
ATOM 2039 C C . ASP B 1 122 ? 7.105 3.875 -2.523 1 98.88 122 ASP B C 1
ATOM 2041 O O . ASP B 1 122 ? 7.648 4.871 -3 1 98.88 122 ASP B O 1
ATOM 2045 N N . THR B 1 123 ? 7.531 3.264 -1.418 1 98.88 123 THR B N 1
ATOM 2046 C CA . THR B 1 123 ? 8.547 3.836 -0.546 1 98.88 123 THR B CA 1
ATOM 2047 C C . THR B 1 123 ? 9.867 4.012 -1.295 1 98.88 123 THR B C 1
ATOM 2049 O O . THR B 1 123 ? 10.617 4.957 -1.034 1 98.88 123 THR B O 1
ATOM 2052 N N . GLN B 1 124 ? 10.172 3.131 -2.174 1 98.75 124 GLN B N 1
ATOM 2053 C CA . GLN B 1 124 ? 11.375 3.227 -2.992 1 98.75 124 GLN B CA 1
ATOM 2054 C C . GLN B 1 124 ? 11.344 4.473 -3.873 1 98.75 124 GLN B C 1
ATOM 2056 O O . GLN B 1 124 ? 12.312 5.23 -3.918 1 98.75 124 GLN B O 1
ATOM 2061 N N . ALA B 1 125 ? 10.266 4.684 -4.562 1 98.69 125 ALA B N 1
ATOM 2062 C CA . ALA B 1 125 ? 10.125 5.824 -5.465 1 98.69 125 ALA B CA 1
ATOM 2063 C C . ALA B 1 125 ? 10.211 7.145 -4.699 1 98.69 125 ALA B C 1
ATOM 2065 O O . ALA B 1 125 ? 10.852 8.094 -5.152 1 98.69 125 ALA B O 1
ATOM 2066 N N . LEU B 1 126 ? 9.555 7.164 -3.592 1 98.75 126 LEU B N 1
ATOM 2067 C CA . LEU B 1 126 ? 9.539 8.375 -2.783 1 98.75 126 LEU 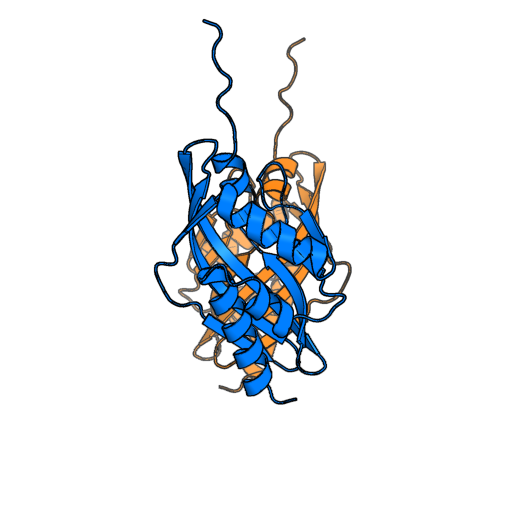B CA 1
ATOM 2068 C C . LEU B 1 126 ? 10.93 8.695 -2.254 1 98.75 126 LEU B C 1
ATOM 2070 O O . LEU B 1 126 ? 11.367 9.852 -2.289 1 98.75 126 LEU B O 1
ATOM 2074 N N . ALA B 1 127 ? 11.602 7.699 -1.749 1 98.56 127 ALA B N 1
ATOM 2075 C CA . ALA B 1 127 ? 12.969 7.891 -1.256 1 98.56 127 ALA B CA 1
ATOM 2076 C C . ALA B 1 127 ? 13.898 8.344 -2.377 1 98.56 127 ALA B C 1
ATOM 2078 O O . ALA B 1 127 ? 14.719 9.242 -2.186 1 98.56 127 ALA B O 1
ATOM 2079 N N . ARG B 1 128 ? 13.789 7.715 -3.518 1 98.06 128 ARG B N 1
ATOM 2080 C CA . ARG B 1 128 ? 14.633 8.055 -4.66 1 98.06 128 ARG B CA 1
ATOM 2081 C C . ARG B 1 128 ? 14.445 9.516 -5.066 1 98.06 128 ARG B C 1
ATOM 2083 O O . ARG B 1 128 ? 15.414 10.211 -5.363 1 98.06 128 ARG B O 1
ATOM 2090 N N . ALA B 1 129 ? 13.234 9.953 -5.09 1 98.5 129 ALA B N 1
ATOM 2091 C CA . ALA B 1 129 ? 12.938 11.336 -5.449 1 98.5 129 ALA B CA 1
ATOM 2092 C C . ALA B 1 129 ? 13.516 12.305 -4.422 1 98.5 129 ALA B C 1
ATOM 2094 O O . ALA B 1 129 ? 13.656 13.5 -4.699 1 98.5 129 ALA B O 1
ATOM 2095 N N . SER B 1 130 ? 13.836 11.797 -3.26 1 98.38 130 SER B N 1
ATOM 2096 C CA . SER B 1 130 ? 14.273 12.641 -2.154 1 98.38 130 SER B CA 1
ATOM 2097 C C . SER B 1 130 ? 15.789 12.625 -2.012 1 98.38 130 SER B C 1
ATOM 2099 O O . SER B 1 130 ? 16.344 13.336 -1.175 1 98.38 130 SER B O 1
ATOM 2101 N N . GLU B 1 131 ? 16.406 11.758 -2.775 1 96 131 GLU B N 1
ATOM 2102 C CA . GLU B 1 131 ? 17.844 11.625 -2.684 1 96 131 GLU B CA 1
ATOM 2103 C C . GLU B 1 131 ? 18.562 12.867 -3.217 1 96 131 GLU B C 1
ATOM 2105 O O . GLU B 1 131 ? 18.281 13.32 -4.328 1 96 131 GLU B O 1
ATOM 2110 N N . MET B 1 132 ? 19.406 13.359 -2.338 1 89.62 132 MET B N 1
ATOM 2111 C CA . MET B 1 132 ? 20.203 14.516 -2.746 1 89.62 132 MET B CA 1
ATOM 2112 C C . MET B 1 132 ? 21.406 14.078 -3.582 1 89.62 132 MET B C 1
ATOM 2114 O O . MET B 1 132 ? 21.984 13.016 -3.336 1 89.62 132 MET B O 1
ATOM 2118 N N . GLU B 1 133 ? 21.625 14.695 -4.703 1 76.44 133 GLU B N 1
ATOM 2119 C CA . GLU B 1 133 ? 22.828 14.414 -5.492 1 76.44 133 GLU B CA 1
ATOM 2120 C C . GLU B 1 133 ? 24.094 14.672 -4.684 1 76.44 133 GLU B C 1
ATOM 2122 O O . GLU B 1 133 ? 24.156 15.617 -3.898 1 76.44 133 GLU B O 1
ATOM 2127 N N . ALA B 1 134 ? 24.891 13.562 -4.633 1 60.53 134 ALA B N 1
ATOM 2128 C CA . ALA B 1 134 ? 26.219 13.82 -4.074 1 60.53 134 ALA B CA 1
ATOM 2129 C C . ALA B 1 134 ? 26.906 14.961 -4.816 1 60.53 134 ALA B C 1
ATOM 2131 O O . ALA B 1 134 ? 26.953 14.969 -6.047 1 60.53 134 ALA B O 1
ATOM 2132 N N . SER B 1 135 ? 26.859 16.219 -4.5 1 52.75 135 SER B N 1
ATOM 2133 C CA . SER B 1 135 ? 27.75 17.234 -5.07 1 52.75 135 SER B CA 1
ATOM 2134 C C . SER B 1 135 ? 29.125 16.672 -5.367 1 52.75 135 SER B C 1
ATOM 2136 O O . SER B 1 135 ? 29.75 16.047 -4.504 1 52.75 135 SER B O 1
ATOM 2138 N N . GLY B 1 136 ? 29.531 16.203 -6.531 1 41.91 136 GLY B N 1
ATOM 2139 C CA . GLY B 1 136 ? 30.891 16.062 -7.039 1 41.91 136 GLY B CA 1
ATOM 2140 C C . GLY B 1 136 ? 31.797 17.203 -6.625 1 41.91 136 GLY B C 1
ATOM 2141 O O . GLY B 1 136 ? 31.562 18.344 -6.992 1 41.91 136 GLY B O 1
ATOM 2142 N N . LEU B 1 137 ? 32.375 17.328 -5.539 1 33.84 137 LEU B N 1
ATOM 2143 C CA . LEU B 1 137 ? 33.656 18.016 -5.496 1 33.84 137 LEU B CA 1
ATOM 2144 C C . LEU B 1 137 ? 34.594 17.484 -6.586 1 33.84 137 LEU B C 1
ATOM 2146 O O . LEU B 1 137 ? 35.219 16.453 -6.418 1 33.84 137 LEU B O 1
ATOM 2150 N N . ALA B 1 138 ? 34.25 17.391 -7.836 1 26.42 138 ALA B N 1
ATOM 2151 C CA . ALA B 1 138 ? 35.281 17.625 -8.852 1 26.42 138 ALA B CA 1
ATOM 2152 C C . ALA B 1 138 ? 35.562 19.125 -9.008 1 26.42 138 ALA B C 1
ATOM 2154 O O . ALA B 1 138 ? 34.656 19.938 -9 1 26.42 138 ALA B O 1
#

Foldseek 3Di:
DDQVLLVVLVVQLVVCLVVLNLVSNLVQADQFAWEAADAPQFQLHDIATGSVSVNVSSVSCVVFKAKDFPDAWDWDTDDQKIKTWGKMKMAGPVARFIFIKTKIWIWGDDPRHTRYTYIDIPRVRRNVRNDHPPPPPD/DDQVLLVVLVVQLVVCLVVLNLVSNLVQADQFAWEAADAPQFQLHDIATGSVSVNVSSVSCVVFKAKDFPDAWDWDTDDQKIKTWGKMKMAGPVARFIFIKTKIWIWGDDPRHTRYTYIDIPRVRRNVRNDHPPPPPD

Solvent-accessible surface area (backbone atoms only — not comparable to full-atom values): 14290 Å² total; per-residue (Å²): 128,56,54,68,58,48,47,48,50,51,50,49,36,53,52,17,58,74,66,68,31,60,67,57,34,52,73,41,36,34,69,73,18,35,41,38,31,64,59,62,71,36,94,77,41,43,77,34,55,23,55,67,40,47,51,49,46,55,51,48,44,68,71,40,44,48,76,47,60,92,54,84,62,47,80,43,56,47,73,48,35,38,34,35,39,41,49,37,39,35,32,27,56,91,54,67,26,60,40,70,36,62,34,36,39,46,30,34,41,54,95,88,16,39,38,38,35,39,49,29,42,44,24,38,45,48,21,58,20,45,50,69,77,77,77,71,88,117,130,55,54,68,57,48,47,48,49,51,52,49,35,54,51,17,58,75,67,68,32,62,68,56,33,52,73,40,35,33,67,75,19,36,41,38,32,66,60,63,71,36,94,74,41,43,77,34,56,24,54,69,38,46,50,50,47,55,50,48,44,68,72,40,44,46,76,46,60,91,54,84,63,46,79,43,54,46,73,49,36,38,34,39,40,42,48,34,40,35,32,27,57,92,54,69,27,60,39,69,36,63,33,37,39,47,30,34,42,54,94,87,16,37,39,37,35,39,50,28,43,43,22,39,45,49,20,59,21,46,51,69,78,78,76,71,89,117

Nearest PDB structures (foldseek):
  3fgy-assembly1_B  TM=9.837E-01  e=3.235E-22  Paraburkholderia xenovorans LB400
  3ec9-assembly1_A  TM=8.750E-01  e=1.123E-09  Burkholderia thailandensis E264
  4hvn-assembly1_B  TM=8.154E-01  e=1.064E-08  Catenulispora acidiphila DSM 44928
  3dm8-assembly1_A-2  TM=8.064E-01  e=1.533E-08  Rhodopseudomonas palustris
  7vx2-assembly1_A  TM=7.742E-01  e=2.669E-07  Rhodococcus erythropolis

Sequence (276 aa):
MSIEKNVQIVKDFLAALGRRDKQGLLAVSAEDIEWIIPGEDWPLAGTHRGHAELADLLQKANETVETSFPEPPEFVAQGDRVLVIGFARGTVKATNRTFEDDWVFAMTVRNDKLTNIREYVDTQALARASEMEASGLAMSIEKNVQIVKDFLAALGRRDKQGLLAVSAEDIEWIIPGEDWPLAGTHRGHAELADLLQKANETVETSFPEPPEFVAQGDRVLVIGFARGTVKATNRTFEDDWVFAMTVRNDKLTNIREYVDTQALARASEMEASGLA